Protein AF-J9AMY3-F1 (afdb_monomer)

Organism: Wuchereria bancrofti (NCBI:txid6293)

Sequence (241 aa):
ENLRITNEEWNIAISPLQIIRGFAALLILADGKCKIKLAKLISKALFGVIEPIGKIIHEELNDICINYLRSFSKGVTRIYFEENHLLKFDNELMEYIEKYYGTESQEAEMIVFETEEKMKKEVVQTLCFQMDPNGQTLVNEMNKNIKEATQGTMEYVVRRDLQPKQKTRLALITSFNSTFYWKPPGKIVEVETFFYETYEKNVDTRSVIKAYRCDGLFRTCLTGDDTRVLELDSEIDGLKM

pLDDT: mean 84.24, std 14.66, range [31.55, 96.94]

Radius of gyration: 21.9 Å; Cα contacts (8 Å, |Δi|>4): 298; chains: 1; bounding box: 51×50×62 Å

Nearest PDB structures (foldseek):
  5nbv-assembly1_A  TM=7.608E-01  e=4.229E-07  Homo sapiens
  7bfi-assembly1_B  TM=7.290E-01  e=3.616E-05  Canis lupus familiaris
  7bfi-assembly2_D  TM=6.816E-01  e=1.324E-04  Canis lupus familiaris
  4rsq-assembly1_A  TM=7.043E-01  e=3.144E-04  Anopheles gambiae

Structure (mmCIF, N/CA/C/O backbone):
data_AF-J9AMY3-F1
#
_entry.id   AF-J9AMY3-F1
#
loop_
_atom_site.group_PDB
_atom_site.id
_atom_site.type_symbol
_atom_site.label_atom_id
_atom_site.label_alt_id
_atom_site.label_comp_id
_atom_site.label_asym_id
_atom_site.label_entity_id
_atom_site.label_seq_id
_atom_site.pdbx_PDB_ins_code
_atom_site.Cartn_x
_atom_site.Cartn_y
_atom_site.Cartn_z
_atom_site.occupancy
_atom_site.B_iso_or_equiv
_atom_site.auth_seq_id
_atom_site.auth_comp_id
_atom_site.auth_asym_id
_atom_site.auth_atom_id
_atom_site.pdbx_PDB_model_num
ATOM 1 N N . GLU A 1 1 ? -7.949 -19.970 -10.359 1.00 50.91 1 GLU A N 1
ATOM 2 C CA . GLU A 1 1 ? -9.028 -18.990 -10.612 1.00 50.91 1 GLU A CA 1
ATOM 3 C C . GLU A 1 1 ? -8.410 -17.613 -10.772 1.00 50.91 1 GLU A C 1
ATOM 5 O O . GLU A 1 1 ? -7.466 -17.311 -10.049 1.00 50.91 1 GLU A O 1
ATOM 10 N N . ASN A 1 2 ? -8.887 -16.814 -11.730 1.00 58.38 2 ASN A N 1
ATOM 11 C CA . ASN A 1 2 ? -8.440 -15.432 -11.882 1.00 58.38 2 ASN A CA 1
ATOM 12 C C . ASN A 1 2 ? -9.030 -14.607 -10.725 1.00 58.38 2 ASN A C 1
ATOM 14 O O . ASN A 1 2 ? -10.246 -14.477 -10.615 1.00 58.38 2 ASN A O 1
ATOM 18 N N . LEU A 1 3 ? -8.174 -14.118 -9.824 1.00 72.69 3 LEU A N 1
ATOM 19 C CA . LEU A 1 3 ? -8.579 -13.325 -8.654 1.00 72.69 3 LEU A CA 1
ATOM 20 C C . LEU A 1 3 ? -8.735 -11.830 -8.982 1.00 72.69 3 LEU A C 1
ATOM 22 O O . LEU A 1 3 ? -9.087 -11.035 -8.108 1.00 72.69 3 LEU A O 1
ATOM 26 N N . ARG A 1 4 ? -8.447 -11.428 -10.225 1.00 74.81 4 ARG A N 1
ATOM 27 C CA . ARG A 1 4 ? -8.531 -10.042 -10.677 1.00 74.81 4 ARG A CA 1
ATOM 28 C C . ARG A 1 4 ? -9.983 -9.674 -10.983 1.00 74.81 4 ARG A C 1
ATOM 30 O O . ARG A 1 4 ? -10.636 -10.312 -11.797 1.00 74.81 4 ARG A O 1
ATOM 37 N N . ILE A 1 5 ? -10.469 -8.620 -10.328 1.00 77.31 5 ILE A N 1
ATOM 38 C CA . ILE A 1 5 ? -11.824 -8.074 -10.535 1.00 77.31 5 ILE A CA 1
ATOM 39 C C . ILE A 1 5 ? -11.821 -6.948 -11.587 1.00 77.31 5 ILE A C 1
ATOM 41 O O . ILE A 1 5 ? -12.852 -6.647 -12.180 1.00 77.31 5 ILE A O 1
ATOM 45 N N . THR A 1 6 ? -10.675 -6.301 -11.821 1.00 80.69 6 THR A N 1
ATOM 46 C CA . THR A 1 6 ? -10.530 -5.240 -12.829 1.00 80.69 6 THR A CA 1
ATOM 47 C C . THR A 1 6 ? -10.287 -5.816 -14.222 1.00 80.69 6 THR A C 1
ATOM 49 O O . THR A 1 6 ? -9.726 -6.902 -14.352 1.00 80.69 6 THR A O 1
ATOM 52 N N . ASN A 1 7 ? -10.641 -5.048 -15.257 1.00 79.31 7 ASN A N 1
ATOM 53 C CA . ASN A 1 7 ? -10.331 -5.369 -16.654 1.00 79.31 7 ASN A CA 1
ATOM 54 C C . ASN A 1 7 ? -8.836 -5.659 -16.823 1.00 79.31 7 ASN A C 1
ATOM 56 O O . ASN A 1 7 ? -8.015 -4.975 -16.204 1.00 79.31 7 ASN A O 1
ATOM 60 N N . GLU A 1 8 ? -8.482 -6.662 -17.626 1.00 78.44 8 GLU A N 1
ATOM 61 C CA . GLU A 1 8 ? -7.105 -7.157 -17.761 1.00 78.44 8 GLU A CA 1
ATOM 62 C C . GLU A 1 8 ? -6.142 -6.097 -18.306 1.00 78.44 8 GLU A C 1
ATOM 64 O O . GLU A 1 8 ? -4.973 -6.065 -17.917 1.00 78.44 8 GLU A O 1
ATOM 69 N N . GLU A 1 9 ? -6.665 -5.174 -19.107 1.00 79.31 9 GLU A N 1
ATOM 70 C CA . GLU A 1 9 ? -5.947 -4.085 -19.768 1.00 79.31 9 GLU A CA 1
ATOM 71 C C . GLU A 1 9 ? -5.599 -2.932 -18.815 1.00 79.31 9 GLU A C 1
ATOM 73 O O . GLU A 1 9 ? -4.858 -2.020 -19.171 1.00 79.31 9 GLU A O 1
ATOM 78 N N . TRP A 1 10 ? -6.146 -2.919 -17.596 1.00 84.19 10 TRP A N 1
ATOM 79 C CA . TRP A 1 10 ? -5.887 -1.830 -16.654 1.00 84.19 10 TRP A CA 1
ATOM 80 C C . TRP A 1 10 ? -4.518 -1.973 -15.983 1.00 84.19 10 TRP A C 1
ATOM 82 O O . TRP A 1 10 ? -4.118 -3.058 -15.562 1.00 84.19 10 TRP A O 1
ATOM 92 N N . ASN A 1 11 ? -3.817 -0.859 -15.794 1.00 85.88 11 ASN A N 1
ATOM 93 C CA . ASN A 1 11 ? -2.594 -0.855 -14.996 1.00 85.88 11 ASN A CA 1
ATOM 94 C C . ASN A 1 11 ? -2.928 -1.052 -13.511 1.00 85.88 11 ASN A C 1
ATOM 96 O O . ASN A 1 11 ? -3.864 -0.443 -12.987 1.00 85.88 11 ASN A O 1
ATOM 100 N N . ILE A 1 12 ? -2.150 -1.889 -12.822 1.00 87.56 12 ILE A N 1
ATOM 101 C CA . ILE A 1 12 ? -2.296 -2.150 -11.387 1.00 87.56 12 ILE A CA 1
ATOM 102 C C . ILE A 1 12 ? -0.953 -1.922 -10.705 1.00 87.56 12 ILE A C 1
ATOM 104 O O . ILE A 1 12 ? 0.050 -2.518 -11.084 1.00 87.56 12 ILE A O 1
ATOM 108 N N . ALA A 1 13 ? -0.965 -1.113 -9.649 1.00 87.88 13 ALA A N 1
ATOM 109 C CA . ALA A 1 13 ? 0.140 -0.977 -8.712 1.00 87.88 13 ALA A CA 1
ATOM 110 C C . ALA A 1 13 ? -0.404 -1.166 -7.293 1.00 87.88 13 ALA A C 1
ATOM 112 O O . ALA A 1 13 ? -1.339 -0.479 -6.881 1.00 87.88 13 ALA A O 1
ATOM 113 N N . ILE A 1 14 ? 0.159 -2.122 -6.554 1.00 89.69 14 ILE A N 1
ATOM 114 C CA . ILE A 1 14 ? -0.224 -2.419 -5.171 1.00 89.69 14 ILE A CA 1
ATOM 115 C C . ILE A 1 14 ? 1.026 -2.558 -4.307 1.00 89.69 14 ILE A C 1
ATOM 117 O O . ILE A 1 14 ? 2.044 -3.070 -4.761 1.00 89.69 14 ILE A O 1
ATOM 121 N N . SER A 1 15 ? 0.928 -2.142 -3.044 1.00 90.69 15 SER A N 1
ATOM 122 C CA . SER A 1 15 ? 1.933 -2.438 -2.020 1.00 90.69 15 SER A CA 1
ATOM 123 C C . SER A 1 15 ? 1.345 -3.448 -1.032 1.00 90.69 15 SER A C 1
ATOM 125 O O . SER A 1 15 ? 0.583 -3.056 -0.140 1.00 90.69 15 SER A O 1
ATOM 127 N N . PRO A 1 16 ? 1.660 -4.753 -1.174 1.00 92.00 16 PRO A N 1
ATOM 128 C CA . PRO A 1 16 ? 1.168 -5.783 -0.262 1.00 92.00 16 PRO A CA 1
ATOM 129 C C . PRO A 1 16 ? 1.547 -5.497 1.192 1.00 92.00 16 PRO A C 1
ATOM 131 O O . PRO A 1 16 ? 0.714 -5.628 2.088 1.00 92.00 16 PRO A O 1
ATOM 134 N N . LEU A 1 17 ? 2.774 -5.021 1.424 1.00 90.88 17 LEU A N 1
ATOM 135 C CA . LEU A 1 17 ? 3.237 -4.647 2.756 1.00 90.88 17 LEU A CA 1
ATOM 136 C C . LEU A 1 17 ? 2.376 -3.532 3.359 1.00 90.88 17 LEU A C 1
ATOM 138 O O . LEU A 1 17 ? 1.990 -3.620 4.522 1.00 90.88 17 LEU A O 1
ATOM 142 N N . GLN A 1 18 ? 2.032 -2.504 2.580 1.00 92.06 18 GLN A N 1
ATOM 143 C CA . GLN A 1 18 ? 1.234 -1.398 3.099 1.00 92.06 18 GLN A CA 1
ATOM 144 C C . GLN A 1 18 ? -0.210 -1.820 3.424 1.00 92.06 18 GLN A C 1
ATOM 146 O O . GLN A 1 18 ? -0.768 -1.358 4.421 1.00 92.06 18 GLN A O 1
ATOM 151 N N . ILE A 1 19 ? -0.787 -2.754 2.659 1.00 94.50 19 ILE A N 1
ATOM 152 C CA . ILE A 1 19 ? -2.079 -3.377 2.995 1.00 94.50 19 ILE A CA 1
ATOM 153 C C . ILE A 1 19 ? -1.985 -4.106 4.345 1.00 94.50 19 ILE A C 1
ATOM 155 O O . ILE A 1 19 ? -2.835 -3.914 5.217 1.00 94.50 19 ILE A O 1
ATOM 159 N N . ILE A 1 20 ? -0.928 -4.904 4.549 1.00 94.50 20 ILE A N 1
ATOM 160 C CA . ILE A 1 20 ? -0.697 -5.622 5.812 1.00 94.50 20 ILE A CA 1
ATOM 161 C C . ILE A 1 20 ? -0.534 -4.636 6.975 1.00 94.50 20 ILE A C 1
ATOM 163 O O . ILE A 1 20 ? -1.126 -4.848 8.034 1.00 94.50 20 ILE A O 1
ATOM 167 N N . ARG A 1 21 ? 0.200 -3.532 6.783 1.00 93.19 21 ARG A N 1
ATOM 168 C CA . ARG A 1 21 ? 0.354 -2.480 7.801 1.00 93.19 21 ARG A CA 1
ATOM 169 C C . ARG A 1 21 ? -0.986 -1.866 8.204 1.00 93.19 21 ARG A C 1
ATOM 171 O O . ARG A 1 21 ? -1.222 -1.698 9.397 1.00 93.19 21 ARG A O 1
ATOM 178 N N . GLY A 1 22 ? -1.885 -1.613 7.253 1.00 95.12 22 GLY A N 1
ATOM 179 C CA . GLY A 1 22 ? -3.239 -1.138 7.553 1.00 95.12 22 GLY A CA 1
ATOM 180 C C . GLY A 1 22 ? -4.046 -2.113 8.411 1.00 95.12 22 GLY A C 1
ATOM 181 O O . GLY A 1 22 ? -4.659 -1.715 9.402 1.00 95.12 22 GLY A O 1
ATOM 182 N N . PHE A 1 23 ? -4.014 -3.407 8.081 1.00 95.94 23 PHE A N 1
ATOM 183 C CA . PHE A 1 23 ? -4.683 -4.423 8.899 1.00 95.94 23 PHE A CA 1
ATOM 184 C C . PHE A 1 23 ? -4.036 -4.614 10.267 1.00 95.94 23 PHE A C 1
ATOM 186 O O . PHE A 1 23 ? -4.741 -4.874 11.240 1.00 95.94 23 PHE A O 1
ATOM 193 N N . ALA A 1 24 ? -2.720 -4.461 10.369 1.00 94.31 24 ALA A N 1
ATOM 194 C CA . ALA A 1 24 ? -2.027 -4.520 11.644 1.00 94.31 24 ALA A CA 1
ATOM 195 C C . ALA A 1 24 ? -2.362 -3.306 12.530 1.00 94.31 24 ALA A C 1
ATOM 197 O O . ALA A 1 24 ? -2.557 -3.466 13.729 1.00 94.31 24 ALA A O 1
ATOM 198 N N . ALA A 1 25 ? -2.570 -2.120 11.959 1.00 94.69 25 ALA A N 1
ATOM 199 C CA . ALA A 1 25 ? -3.099 -0.983 12.711 1.00 94.69 25 ALA A CA 1
ATOM 200 C C . ALA A 1 25 ? -4.512 -1.280 13.271 1.00 94.69 25 ALA A C 1
ATOM 202 O O . ALA A 1 25 ? -4.786 -1.032 14.444 1.00 94.69 25 ALA A O 1
ATOM 203 N N . LEU A 1 26 ? -5.386 -1.922 12.482 1.00 95.56 26 LEU A N 1
ATOM 204 C CA . LEU A 1 26 ? -6.689 -2.404 12.969 1.00 95.56 26 LEU A CA 1
ATOM 205 C C . LEU A 1 26 ? -6.578 -3.531 14.006 1.00 95.56 26 LEU A C 1
ATOM 207 O O . LEU A 1 26 ? -7.460 -3.655 14.850 1.00 95.56 26 LEU A O 1
ATOM 211 N N . LEU A 1 27 ? -5.524 -4.351 13.966 1.00 94.69 27 LEU A N 1
ATOM 212 C CA . LEU A 1 27 ? -5.307 -5.427 14.937 1.00 94.69 27 LEU A CA 1
ATOM 213 C C . LEU A 1 27 ? -5.140 -4.883 16.363 1.00 94.69 27 LEU A C 1
ATOM 215 O O . LEU A 1 27 ? -5.636 -5.513 17.298 1.00 94.69 27 LEU A O 1
ATOM 219 N N . ILE A 1 28 ? -4.491 -3.724 16.520 1.00 93.06 28 ILE A N 1
ATOM 220 C CA . ILE A 1 28 ? -4.356 -3.033 17.814 1.00 93.06 28 ILE A CA 1
ATOM 221 C C . ILE A 1 28 ? -5.739 -2.672 18.368 1.00 93.06 28 ILE A C 1
ATOM 223 O O . ILE A 1 28 ? -6.015 -2.904 19.540 1.00 93.06 28 ILE A O 1
ATOM 227 N N . LEU A 1 29 ? -6.615 -2.164 17.499 1.00 93.12 29 LEU A N 1
ATOM 228 C CA . LEU A 1 29 ? -7.973 -1.713 17.824 1.00 93.12 29 LEU A CA 1
ATOM 229 C C . LEU A 1 29 ? -8.990 -2.860 17.958 1.00 93.12 29 LEU A C 1
ATOM 231 O O . LEU A 1 29 ? -10.126 -2.639 18.375 1.00 93.12 29 LEU A O 1
ATOM 235 N N . ALA A 1 30 ? -8.629 -4.076 17.549 1.00 93.19 30 ALA A N 1
ATOM 236 C CA . ALA A 1 30 ? -9.543 -5.206 17.497 1.00 93.19 30 ALA A CA 1
ATOM 237 C C . ALA A 1 30 ? -9.541 -6.014 18.797 1.00 93.19 30 ALA A C 1
ATOM 239 O O . ALA A 1 30 ? -8.513 -6.183 19.453 1.00 93.19 30 ALA A O 1
ATOM 240 N N . ASP A 1 31 ? -10.685 -6.638 19.088 1.00 93.12 31 ASP A N 1
ATOM 241 C CA . ASP A 1 31 ? -10.827 -7.575 20.202 1.00 93.12 31 ASP A CA 1
ATOM 242 C C . ASP A 1 31 ? -11.539 -8.883 19.797 1.00 93.12 31 ASP A C 1
ATOM 244 O O . ASP A 1 31 ? -12.102 -9.029 18.699 1.00 93.12 31 ASP A O 1
ATOM 248 N N . GLY A 1 32 ? -11.449 -9.885 20.672 1.00 94.81 32 GLY A N 1
ATOM 249 C CA . GLY A 1 32 ? -12.117 -11.173 20.573 1.00 94.81 32 GLY A CA 1
ATOM 250 C C . GLY A 1 32 ? -11.841 -11.903 19.258 1.00 94.81 32 GLY A C 1
ATOM 251 O O . GLY A 1 32 ? -10.705 -12.058 18.805 1.00 94.81 32 GLY A O 1
ATOM 252 N N . LYS A 1 33 ? -12.913 -12.376 18.610 1.00 95.44 33 LYS A N 1
ATOM 253 C CA . LYS A 1 33 ? -12.818 -13.150 17.360 1.00 95.44 33 LYS A CA 1
ATOM 254 C C . LYS A 1 33 ? -12.219 -12.345 16.203 1.00 95.44 33 LYS A C 1
ATOM 256 O O . LYS A 1 33 ? -11.588 -12.944 15.334 1.00 95.44 33 LYS A O 1
ATOM 261 N N . CYS A 1 34 ? -12.427 -11.026 16.173 1.00 94.75 34 CYS A N 1
ATOM 262 C CA . CYS A 1 34 ? -11.886 -10.164 15.123 1.00 94.75 34 CYS A CA 1
ATOM 263 C C . CYS A 1 34 ? -10.359 -10.102 15.223 1.00 94.75 34 CYS A C 1
ATOM 265 O O . CYS A 1 34 ? -9.670 -10.429 14.256 1.00 94.75 34 CYS A O 1
ATOM 267 N N . LYS A 1 35 ? -9.844 -9.820 16.429 1.00 93.69 35 LYS A N 1
ATOM 268 C CA . LYS A 1 35 ? -8.405 -9.795 16.724 1.00 93.69 35 LYS A CA 1
ATOM 269 C C . LYS A 1 35 ? -7.718 -11.093 16.316 1.00 93.69 35 LYS A C 1
ATOM 271 O O . LYS A 1 35 ? -6.727 -11.074 15.597 1.00 93.69 35 LYS A O 1
ATOM 276 N N . ILE A 1 36 ? -8.298 -12.233 16.700 1.00 91.81 36 ILE A N 1
ATOM 277 C CA . ILE A 1 36 ? -7.752 -13.555 16.365 1.00 91.81 36 ILE A CA 1
ATOM 278 C C . ILE A 1 36 ? -7.690 -13.756 14.846 1.00 91.81 36 ILE A C 1
ATOM 280 O O . ILE A 1 36 ? -6.686 -14.244 14.334 1.00 91.81 36 ILE A O 1
ATOM 284 N N . LYS A 1 37 ? -8.744 -13.394 14.102 1.00 93.06 37 LYS A N 1
ATOM 285 C CA . LYS A 1 37 ? -8.759 -13.551 12.639 1.00 93.06 37 LYS A CA 1
ATOM 286 C C . LYS A 1 37 ? -7.735 -12.647 11.951 1.00 93.06 37 LYS A C 1
ATOM 288 O O . LYS A 1 37 ? -7.029 -13.130 11.069 1.00 93.06 37 LYS A O 1
ATOM 293 N N . LEU A 1 38 ? -7.635 -11.384 12.368 1.00 93.31 38 LEU A N 1
ATOM 294 C CA . LEU A 1 38 ? -6.650 -10.441 11.836 1.00 93.31 38 LEU A CA 1
ATOM 295 C C . LEU A 1 38 ? -5.221 -10.912 12.116 1.00 93.31 38 LEU A C 1
ATOM 297 O O . LEU A 1 38 ? -4.418 -10.975 11.191 1.00 93.31 38 LEU A O 1
ATOM 301 N N . ALA A 1 39 ? -4.925 -11.335 13.348 1.00 91.00 39 ALA A N 1
ATOM 302 C CA . ALA A 1 39 ? -3.601 -11.832 13.718 1.00 91.00 39 ALA A CA 1
ATOM 303 C C . ALA A 1 39 ? -3.186 -13.036 12.860 1.00 91.00 39 ALA A C 1
ATOM 305 O O . ALA A 1 39 ? -2.081 -13.061 12.327 1.00 91.00 39 ALA A O 1
ATOM 306 N N . LYS A 1 40 ? -4.092 -14.004 12.655 1.00 90.38 40 LYS A N 1
ATOM 307 C CA . LYS A 1 40 ? -3.826 -15.172 11.799 1.00 90.38 40 LYS A CA 1
ATOM 308 C C . LYS A 1 40 ? -3.594 -14.788 10.337 1.00 90.38 40 LYS A C 1
ATOM 310 O O . LYS A 1 40 ? -2.724 -15.371 9.697 1.00 90.38 40 LYS A O 1
ATOM 315 N N . LEU A 1 41 ? -4.371 -13.837 9.811 1.00 91.69 41 LEU A N 1
ATOM 316 C CA . LEU A 1 41 ? -4.218 -13.345 8.441 1.00 91.69 41 LEU A CA 1
ATOM 317 C C . LEU A 1 41 ? -2.849 -12.684 8.248 1.00 91.69 41 LEU A C 1
ATOM 319 O O . LEU A 1 41 ? -2.137 -13.023 7.308 1.00 91.69 41 LEU A O 1
ATOM 323 N N . ILE A 1 42 ? -2.484 -11.775 9.153 1.00 92.12 42 ILE A N 1
ATOM 324 C CA . ILE A 1 42 ? -1.224 -11.028 9.094 1.00 92.12 42 ILE A CA 1
ATOM 325 C C . ILE A 1 42 ? -0.036 -11.969 9.282 1.00 92.12 42 ILE A C 1
ATOM 327 O O . ILE A 1 42 ? 0.907 -11.918 8.502 1.00 92.12 42 ILE A O 1
ATOM 331 N N . SER A 1 43 ? -0.109 -12.876 10.257 1.00 88.44 43 SER A N 1
ATOM 332 C CA . SER A 1 43 ? 0.931 -13.877 10.499 1.00 88.44 43 SER A CA 1
ATOM 333 C C . SER A 1 43 ? 1.151 -14.759 9.267 1.00 88.44 43 SER A C 1
ATOM 335 O O . SER A 1 43 ? 2.279 -14.875 8.795 1.00 88.44 43 SER A O 1
ATOM 337 N N . LYS A 1 44 ? 0.075 -15.262 8.645 1.00 88.94 44 LYS A N 1
ATOM 338 C CA . LYS A 1 44 ? 0.188 -16.029 7.398 1.00 88.94 44 LYS A CA 1
ATOM 339 C C . LYS A 1 44 ? 0.810 -15.210 6.264 1.00 88.94 44 LYS A C 1
ATOM 341 O O . LYS A 1 44 ? 1.566 -15.764 5.475 1.00 88.94 44 LYS A O 1
ATOM 346 N N . ALA A 1 45 ? 0.482 -13.923 6.164 1.00 89.06 45 ALA A N 1
ATOM 347 C CA . ALA A 1 45 ? 1.012 -13.053 5.119 1.00 89.06 45 ALA A CA 1
ATOM 348 C C . ALA A 1 45 ? 2.502 -12.721 5.312 1.00 89.06 45 ALA A C 1
ATOM 350 O O . ALA A 1 45 ? 3.218 -12.613 4.323 1.00 89.06 45 ALA A O 1
ATOM 351 N N . LEU A 1 46 ? 2.963 -12.577 6.558 1.00 86.62 46 LEU A N 1
ATOM 352 C CA . LEU A 1 46 ? 4.353 -12.237 6.874 1.00 86.62 46 LEU A CA 1
ATOM 353 C C . LEU A 1 46 ? 5.274 -13.459 6.918 1.00 86.62 46 LEU A C 1
ATOM 355 O O . LEU A 1 46 ? 6.377 -13.410 6.389 1.00 86.62 46 LEU A O 1
ATOM 359 N N . PHE A 1 47 ? 4.817 -14.555 7.523 1.00 84.62 47 PHE A N 1
ATOM 360 C CA . PHE A 1 47 ? 5.664 -15.708 7.844 1.00 84.62 47 PHE A CA 1
ATOM 361 C C . PHE A 1 47 ? 5.323 -16.956 7.019 1.00 84.62 47 PHE A C 1
ATOM 363 O O . PHE A 1 47 ? 5.967 -17.991 7.155 1.00 84.62 47 PHE A O 1
ATOM 370 N N . GLY A 1 48 ? 4.270 -16.914 6.196 1.00 84.38 48 GLY A N 1
ATOM 371 C CA . GLY A 1 48 ? 3.760 -18.080 5.461 1.00 84.38 48 GLY A CA 1
ATOM 372 C C . GLY A 1 48 ? 3.015 -19.104 6.333 1.00 84.38 48 GLY A C 1
ATOM 373 O O . GLY A 1 48 ? 2.346 -19.993 5.805 1.00 84.38 48 GLY A O 1
ATOM 374 N N . VAL A 1 49 ? 3.065 -18.957 7.660 1.00 81.94 49 VAL A N 1
ATOM 375 C CA . VAL A 1 49 ? 2.455 -19.846 8.658 1.00 81.94 49 VAL A CA 1
ATOM 376 C C . VAL A 1 49 ? 1.590 -19.063 9.644 1.00 81.94 49 VAL A C 1
ATOM 378 O O . VAL A 1 49 ? 1.712 -17.851 9.775 1.00 81.94 49 VAL A O 1
ATOM 381 N N . ILE A 1 50 ? 0.667 -19.754 10.319 1.00 79.31 50 ILE A N 1
ATOM 382 C CA . ILE A 1 50 ? -0.176 -19.147 11.355 1.00 79.31 50 ILE A CA 1
ATOM 383 C C . ILE A 1 50 ? 0.499 -19.355 12.712 1.00 79.31 50 ILE A C 1
ATOM 385 O O . ILE A 1 50 ? 0.380 -20.430 13.299 1.00 79.31 50 ILE A O 1
ATOM 389 N N . GLU A 1 51 ? 1.155 -18.321 13.222 1.00 67.81 51 GLU A N 1
ATOM 390 C CA . GLU A 1 51 ? 1.821 -18.330 14.525 1.00 67.81 51 GLU A CA 1
ATOM 391 C C . GLU A 1 51 ? 1.032 -17.542 15.590 1.00 67.81 51 GLU A C 1
ATOM 393 O O . GLU A 1 51 ? 0.370 -16.542 15.281 1.00 67.81 51 GLU A O 1
ATOM 398 N N . PRO A 1 52 ? 1.063 -17.971 16.867 1.00 58.31 52 PRO A N 1
ATOM 399 C CA . PRO A 1 52 ? 0.463 -17.228 17.967 1.00 58.31 52 PRO A CA 1
ATOM 400 C C . PRO A 1 52 ? 1.340 -16.024 18.314 1.00 58.31 52 PRO A C 1
ATOM 402 O O . PRO A 1 52 ? 2.298 -16.128 19.074 1.00 58.31 52 PRO A O 1
ATOM 405 N N . ILE A 1 53 ? 1.000 -14.862 17.762 1.00 58.44 53 ILE A N 1
ATOM 406 C CA . ILE A 1 53 ? 1.809 -13.660 17.931 1.00 58.44 53 ILE A CA 1
ATOM 407 C C . ILE A 1 53 ? 1.021 -12.590 18.686 1.00 58.44 53 ILE A C 1
ATOM 409 O O . ILE A 1 53 ? 0.121 -11.956 18.142 1.00 58.44 53 ILE A O 1
ATOM 413 N N . GLY A 1 54 ? 1.375 -12.391 19.957 1.00 51.22 54 GLY A N 1
ATOM 414 C CA . GLY A 1 54 ? 0.810 -11.335 20.803 1.00 51.22 54 GLY A CA 1
ATOM 415 C C . GLY A 1 54 ? 1.604 -10.024 20.809 1.00 51.22 54 GLY A C 1
ATOM 416 O O . GLY A 1 54 ? 1.033 -8.996 21.154 1.00 51.22 54 GLY A O 1
ATOM 417 N N . LYS A 1 55 ? 2.897 -10.043 20.441 1.00 54.97 55 LYS A N 1
ATOM 418 C CA . LYS A 1 55 ? 3.778 -8.851 20.470 1.00 54.97 55 LYS A CA 1
ATOM 419 C C . LYS A 1 55 ? 4.746 -8.683 19.281 1.00 54.97 55 LYS A C 1
ATOM 421 O O . LYS A 1 55 ? 5.237 -7.585 19.084 1.00 54.97 55 LYS A O 1
ATOM 426 N N . ILE A 1 56 ? 4.936 -9.702 18.438 1.00 78.31 56 ILE A N 1
ATOM 427 C CA . ILE A 1 56 ? 5.959 -9.706 17.367 1.00 78.31 56 ILE A CA 1
ATOM 428 C C . ILE A 1 56 ? 5.495 -8.965 16.088 1.00 78.31 56 ILE A C 1
ATOM 430 O O . ILE A 1 56 ? 6.300 -8.331 15.425 1.00 78.31 56 ILE A O 1
ATOM 434 N N . ILE A 1 57 ? 4.196 -8.949 15.742 1.00 88.56 57 ILE A N 1
ATOM 435 C CA . ILE A 1 57 ? 3.727 -8.412 14.438 1.00 88.56 57 ILE A CA 1
ATOM 436 C C . ILE A 1 57 ? 4.094 -6.934 14.230 1.00 88.56 57 ILE A C 1
ATOM 438 O O . ILE A 1 57 ? 4.545 -6.563 13.149 1.00 88.56 57 ILE A O 1
ATOM 442 N N . HIS A 1 58 ? 3.846 -6.076 15.223 1.00 90.94 58 HIS A N 1
ATOM 443 C CA . HIS A 1 58 ? 4.056 -4.632 15.069 1.00 90.94 58 HIS A CA 1
ATOM 444 C C . HIS A 1 58 ? 5.544 -4.275 15.040 1.00 90.94 58 HIS A C 1
ATOM 446 O O . HIS A 1 58 ? 5.934 -3.391 14.281 1.00 90.94 58 HIS A O 1
ATOM 452 N N . GLU A 1 59 ? 6.356 -4.988 15.824 1.00 88.69 59 GLU A N 1
ATOM 453 C CA . GLU A 1 59 ? 7.815 -4.852 15.855 1.00 88.69 59 GLU A CA 1
ATOM 454 C C . GLU A 1 59 ? 8.421 -5.288 14.520 1.00 88.69 59 GLU A C 1
ATOM 456 O O . GLU A 1 59 ? 9.044 -4.467 13.861 1.00 88.69 59 GLU A O 1
ATOM 461 N N . GLU A 1 60 ? 8.097 -6.487 14.029 1.00 88.62 60 GLU A N 1
ATOM 462 C CA . GLU A 1 60 ? 8.572 -6.985 12.728 1.00 88.62 60 GLU A CA 1
ATOM 463 C C . GLU A 1 60 ? 8.170 -6.071 11.566 1.00 88.62 60 GLU A C 1
ATOM 465 O O . GLU A 1 60 ? 8.981 -5.731 10.708 1.00 88.62 60 GLU A O 1
ATOM 470 N N . LEU A 1 61 ? 6.911 -5.619 11.528 1.00 89.75 61 LEU A N 1
ATOM 471 C CA . LEU A 1 61 ? 6.460 -4.696 10.483 1.00 89.75 61 LEU A CA 1
ATOM 472 C C . LEU A 1 61 ? 7.217 -3.369 10.522 1.00 89.75 61 LEU A C 1
ATOM 474 O O . LEU A 1 61 ? 7.465 -2.770 9.472 1.00 89.75 61 LEU A O 1
ATOM 478 N N . ASN A 1 62 ? 7.541 -2.888 11.717 1.00 88.00 62 ASN A N 1
ATOM 479 C CA . ASN A 1 62 ? 8.299 -1.663 11.890 1.00 88.00 62 ASN A CA 1
ATOM 480 C C . ASN A 1 62 ? 9.768 -1.858 11.514 1.00 88.00 62 ASN A C 1
ATOM 482 O O . ASN A 1 62 ? 10.305 -1.023 10.795 1.00 88.00 62 ASN A O 1
ATOM 486 N N . ASP A 1 63 ? 10.371 -2.981 11.891 1.00 86.12 63 ASP A N 1
ATOM 487 C CA . ASP A 1 63 ? 11.739 -3.343 11.528 1.00 86.12 63 ASP A CA 1
ATOM 488 C C . ASP A 1 63 ? 11.885 -3.507 10.015 1.00 86.12 63 ASP A C 1
ATOM 490 O O . ASP A 1 63 ? 12.846 -3.004 9.434 1.00 86.12 63 ASP A O 1
ATOM 494 N N . ILE A 1 64 ? 10.894 -4.103 9.341 1.00 86.25 64 ILE A N 1
ATOM 495 C CA . ILE A 1 64 ? 10.851 -4.154 7.875 1.00 86.25 64 ILE A CA 1
ATOM 496 C C . ILE A 1 64 ? 10.865 -2.735 7.290 1.00 86.25 64 ILE A C 1
ATOM 498 O O . ILE A 1 64 ? 11.629 -2.442 6.369 1.00 86.25 64 ILE A O 1
ATOM 502 N N . CYS A 1 65 ? 10.047 -1.830 7.834 1.00 83.19 65 CYS A N 1
ATOM 503 C CA . CYS A 1 65 ? 9.982 -0.452 7.349 1.00 83.19 65 CYS A CA 1
ATOM 504 C C . CYS A 1 65 ? 11.278 0.326 7.608 1.00 83.19 65 CYS A C 1
ATOM 506 O O . CYS A 1 65 ? 11.734 1.050 6.729 1.00 83.19 65 CYS A O 1
ATOM 508 N N . ILE A 1 66 ? 11.874 0.184 8.792 1.00 81.69 66 ILE A N 1
ATOM 509 C CA . ILE A 1 66 ? 13.080 0.920 9.182 1.00 81.69 66 ILE A CA 1
ATOM 510 C C . ILE A 1 66 ? 14.308 0.389 8.445 1.00 81.69 66 ILE A C 1
ATOM 512 O O . ILE A 1 66 ? 15.110 1.182 7.965 1.00 81.69 66 ILE A O 1
ATOM 516 N N . ASN A 1 67 ? 14.460 -0.931 8.336 1.00 79.31 67 ASN A N 1
ATOM 517 C CA . ASN A 1 67 ? 15.689 -1.531 7.821 1.00 79.31 67 ASN A CA 1
ATOM 518 C C . ASN A 1 67 ? 15.683 -1.681 6.299 1.00 79.31 67 ASN A C 1
ATOM 520 O O . ASN A 1 67 ? 16.715 -1.473 5.668 1.00 79.31 67 ASN A O 1
ATOM 524 N N . TYR A 1 68 ? 14.536 -2.012 5.699 1.00 75.06 68 TYR A N 1
ATOM 525 C CA . TYR A 1 68 ? 14.454 -2.303 4.261 1.00 75.06 68 TYR A CA 1
ATOM 526 C C . TYR A 1 68 ? 13.789 -1.195 3.455 1.00 75.06 68 TYR A C 1
ATOM 528 O O . TYR A 1 68 ? 13.993 -1.118 2.246 1.00 75.06 68 TYR A O 1
ATOM 536 N N . LEU A 1 69 ? 13.013 -0.321 4.105 1.00 74.56 69 LEU A N 1
ATOM 537 C CA . LEU A 1 69 ? 12.360 0.807 3.444 1.00 74.56 69 LEU A CA 1
ATOM 538 C C . LEU A 1 69 ? 12.871 2.170 3.908 1.00 74.56 69 LEU A C 1
ATOM 540 O O . LEU A 1 69 ? 12.220 3.173 3.628 1.00 74.56 69 LEU A O 1
ATOM 544 N N . ARG A 1 70 ? 14.044 2.228 4.553 1.00 71.56 70 ARG A N 1
ATOM 545 C CA . ARG A 1 70 ? 14.640 3.478 5.054 1.00 71.56 70 ARG A CA 1
ATOM 546 C C . ARG A 1 70 ? 14.686 4.582 3.999 1.00 71.56 70 ARG A C 1
ATOM 548 O O . ARG A 1 70 ? 14.467 5.747 4.305 1.00 71.56 70 ARG A O 1
ATOM 555 N N . SER A 1 71 ? 14.984 4.199 2.761 1.00 69.81 71 SER A N 1
ATOM 556 C CA . SER A 1 71 ? 15.128 5.113 1.628 1.00 69.81 71 SER A CA 1
ATOM 557 C C . SER A 1 71 ? 13.797 5.537 0.998 1.00 69.81 71 SER A C 1
ATOM 559 O O . SER A 1 71 ? 13.805 6.338 0.067 1.00 69.81 71 SER A O 1
ATOM 561 N N . PHE A 1 72 ? 12.658 5.026 1.476 1.00 72.69 72 PHE A N 1
ATOM 562 C CA . PHE A 1 72 ? 11.326 5.417 1.018 1.00 72.69 72 PHE A CA 1
ATOM 563 C C . PHE A 1 72 ? 10.576 6.193 2.092 1.00 72.69 72 PHE A C 1
ATOM 565 O O . PHE A 1 72 ? 10.757 5.988 3.291 1.00 72.69 72 PHE A O 1
ATOM 572 N N . SER A 1 73 ? 9.639 7.039 1.662 1.00 68.31 73 SER A N 1
ATOM 573 C CA . SER A 1 73 ? 8.672 7.625 2.586 1.00 68.31 73 SER A CA 1
ATOM 574 C C . SER A 1 73 ? 7.887 6.515 3.289 1.00 68.31 73 SER A C 1
ATOM 576 O O . SER A 1 73 ? 7.319 5.641 2.623 1.00 68.31 73 SER A O 1
ATOM 578 N N . LYS A 1 74 ? 7.809 6.566 4.626 1.00 72.12 74 LYS A N 1
ATOM 579 C CA . LYS A 1 74 ? 6.962 5.658 5.409 1.00 72.12 74 LYS A CA 1
ATOM 580 C C . LYS A 1 74 ? 5.529 5.768 4.881 1.00 72.12 74 LYS A C 1
ATOM 582 O O . LYS A 1 74 ? 4.939 6.845 4.897 1.00 72.12 74 LYS A O 1
ATOM 587 N N . GLY A 1 75 ? 4.976 4.655 4.392 1.00 84.25 75 GLY A N 1
ATOM 588 C CA . GLY A 1 75 ? 3.600 4.627 3.895 1.00 84.25 75 GLY A CA 1
ATOM 589 C C . GLY A 1 75 ? 2.624 5.106 4.971 1.00 84.25 75 GLY A C 1
ATOM 590 O O . GLY A 1 75 ? 2.787 4.769 6.151 1.00 84.25 75 GLY A O 1
ATOM 591 N N . VAL A 1 76 ? 1.609 5.867 4.572 1.00 90.38 76 VAL A N 1
ATOM 592 C CA . VAL A 1 76 ? 0.644 6.488 5.482 1.00 90.38 76 VAL A CA 1
ATOM 593 C C . VAL A 1 76 ? -0.505 5.533 5.769 1.00 90.38 76 VAL A C 1
ATOM 595 O O . VAL A 1 76 ? -1.024 4.870 4.870 1.00 90.38 76 VAL A O 1
ATOM 598 N N . THR A 1 77 ? -0.901 5.480 7.039 1.00 93.50 77 THR A N 1
ATOM 599 C CA . THR A 1 77 ? -2.096 4.773 7.512 1.00 93.50 77 THR A CA 1
ATOM 600 C C . THR A 1 77 ? -2.997 5.767 8.233 1.00 93.50 77 THR A C 1
ATOM 602 O O . THR A 1 77 ? -2.530 6.528 9.085 1.00 93.50 77 THR A O 1
ATOM 605 N N . ARG A 1 78 ? -4.283 5.777 7.883 1.00 94.44 78 ARG A N 1
ATOM 606 C CA . ARG A 1 78 ? -5.320 6.564 8.554 1.00 94.44 78 ARG A CA 1
ATOM 607 C C . ARG A 1 78 ? -6.555 5.705 8.776 1.00 94.44 78 ARG A C 1
ATOM 609 O O . ARG A 1 78 ? -6.977 4.975 7.881 1.00 94.44 78 ARG A O 1
ATOM 616 N N . ILE A 1 79 ? -7.121 5.793 9.969 1.00 95.75 79 ILE A N 1
ATOM 617 C CA . ILE A 1 79 ? -8.308 5.060 10.390 1.00 95.75 79 ILE A CA 1
ATOM 618 C C . ILE A 1 79 ? -9.322 6.088 10.863 1.00 95.75 79 ILE A C 1
ATOM 620 O O . ILE A 1 79 ? -9.056 6.848 11.786 1.00 95.75 79 ILE A O 1
ATOM 624 N N . TYR A 1 80 ? -10.485 6.096 10.232 1.00 94.56 80 TYR A N 1
ATOM 625 C CA . TYR A 1 80 ? -11.568 7.007 10.561 1.00 94.56 80 TYR A CA 1
ATOM 626 C C . TYR A 1 80 ? -12.714 6.226 11.172 1.00 94.56 80 TYR A C 1
ATOM 628 O O . TYR A 1 80 ? -13.221 5.301 10.539 1.00 94.56 80 TYR A O 1
ATOM 636 N N . PHE A 1 81 ? -13.133 6.609 12.370 1.00 93.56 81 PHE A N 1
ATOM 637 C CA . PHE A 1 81 ? -14.327 6.089 13.024 1.00 93.56 81 PHE A CA 1
ATOM 638 C C . PHE A 1 81 ? -15.472 7.086 12.940 1.00 93.56 81 PHE A C 1
ATOM 640 O O . PHE A 1 81 ? -15.251 8.292 12.857 1.00 93.56 81 PHE A O 1
ATOM 647 N N . GLU A 1 82 ? -16.696 6.569 13.004 1.00 92.69 82 GLU A N 1
ATOM 648 C CA . GLU A 1 82 ? -17.861 7.414 13.242 1.00 92.69 82 GLU A CA 1
ATOM 649 C C . GLU A 1 82 ? -17.717 8.143 14.577 1.00 92.69 82 GLU A C 1
ATOM 651 O O . GLU A 1 82 ? -17.476 7.513 15.610 1.00 92.69 82 GLU A O 1
ATOM 656 N N . GLU A 1 83 ? -17.894 9.460 14.550 1.00 89.31 83 GLU A N 1
ATOM 657 C CA . GLU A 1 83 ? -17.891 10.280 15.752 1.00 89.31 83 GLU A CA 1
ATOM 658 C C . GLU A 1 83 ? -18.990 9.831 16.725 1.00 89.31 83 GLU A C 1
ATOM 660 O O . GLU A 1 83 ? -20.155 9.652 16.363 1.00 89.31 83 GLU A O 1
ATOM 665 N N . ASN A 1 84 ? -18.611 9.643 17.988 1.00 86.12 84 ASN A N 1
ATOM 666 C CA . ASN A 1 84 ? -19.536 9.293 19.051 1.00 86.12 84 ASN A CA 1
ATOM 667 C C . ASN A 1 84 ? -19.182 10.074 20.315 1.00 86.12 84 ASN A C 1
ATOM 669 O O . ASN A 1 84 ? -18.195 9.779 20.978 1.00 86.12 84 ASN A O 1
ATOM 673 N N . HIS A 1 85 ? -20.022 11.036 20.689 1.00 81.94 85 HIS A N 1
ATOM 674 C CA . HIS A 1 85 ? -19.772 11.899 21.847 1.00 81.94 85 HIS A CA 1
ATOM 675 C C . HIS A 1 85 ? -19.764 11.163 23.199 1.00 81.94 85 HIS A C 1
ATOM 677 O O . HIS A 1 85 ? -19.321 11.727 24.198 1.00 81.94 85 HIS A O 1
ATOM 683 N N . LEU A 1 86 ? -20.2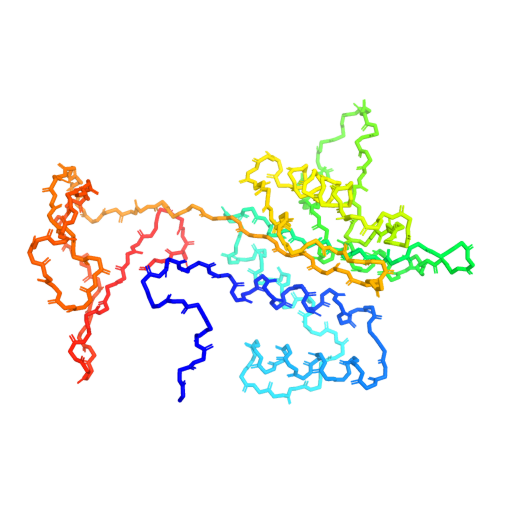57 9.921 23.254 1.00 85.06 86 LEU A N 1
ATOM 684 C CA . LEU A 1 86 ? -20.303 9.110 24.473 1.00 85.06 86 LEU A CA 1
ATOM 685 C C . LEU A 1 86 ? -19.098 8.175 24.619 1.00 85.06 86 LEU A C 1
ATOM 687 O O . LEU A 1 86 ? -18.882 7.638 25.703 1.00 85.06 86 LEU A O 1
ATOM 691 N N . LEU A 1 87 ? -18.330 7.958 23.549 1.00 81.69 87 LEU A N 1
ATOM 692 C CA . LEU A 1 87 ? -17.185 7.054 23.540 1.00 81.69 87 LEU A CA 1
ATOM 693 C C . LEU A 1 87 ? -15.920 7.845 23.230 1.00 81.69 87 LEU A C 1
ATOM 695 O O . LEU A 1 87 ? -15.834 8.535 22.221 1.00 81.69 87 LEU A O 1
ATOM 699 N N . LYS A 1 88 ? -14.922 7.720 24.100 1.00 84.19 88 LYS A N 1
ATOM 700 C CA . LYS A 1 88 ? -13.584 8.260 23.864 1.00 84.19 88 LYS A CA 1
ATOM 701 C C . LYS A 1 88 ? -12.634 7.118 23.552 1.00 84.19 88 LYS A C 1
ATOM 703 O O . LYS A 1 88 ? -12.828 6.004 24.042 1.00 84.19 88 LYS A O 1
ATOM 708 N N . PHE A 1 89 ? -11.626 7.403 22.739 1.00 86.81 89 PHE A N 1
ATOM 709 C CA . PHE A 1 89 ? -10.543 6.459 22.533 1.00 86.81 89 PHE A CA 1
ATOM 710 C C . PHE A 1 89 ? -9.716 6.304 23.806 1.00 86.81 89 PHE A C 1
ATOM 712 O O . PHE A 1 89 ? -9.561 7.243 24.585 1.00 86.81 89 PHE A O 1
ATOM 719 N N . ASP A 1 90 ? -9.214 5.091 24.006 1.00 89.56 90 ASP A N 1
ATOM 720 C CA . ASP A 1 90 ? -8.254 4.789 25.054 1.00 89.56 90 ASP A CA 1
ATOM 721 C C . ASP A 1 90 ? -6.892 5.396 24.685 1.00 89.56 90 ASP A C 1
ATOM 723 O O . ASP A 1 90 ? -6.356 5.104 23.613 1.00 89.56 90 ASP A O 1
ATOM 727 N N . ASN A 1 91 ? -6.357 6.261 25.551 1.00 88.44 91 ASN A N 1
ATOM 728 C CA . ASN A 1 91 ? -5.129 7.007 25.270 1.00 88.44 91 ASN A CA 1
ATOM 729 C C . ASN A 1 91 ? -3.909 6.089 25.120 1.00 88.44 91 ASN A C 1
ATOM 731 O O . ASN A 1 91 ? -3.105 6.313 24.220 1.00 88.44 91 ASN A O 1
ATOM 735 N N . GLU A 1 92 ? -3.786 5.040 25.941 1.00 89.69 92 GLU A N 1
ATOM 736 C CA . GLU A 1 92 ? -2.654 4.105 25.854 1.00 89.69 92 GLU A CA 1
ATOM 737 C C . GLU A 1 92 ? -2.665 3.378 24.505 1.00 89.69 92 GLU A C 1
ATOM 739 O O . GLU A 1 92 ? -1.628 3.170 23.871 1.00 89.69 92 GLU A O 1
ATOM 744 N N . LEU A 1 93 ? -3.859 3.034 24.019 1.00 90.12 93 LEU A N 1
ATOM 745 C CA . LEU A 1 93 ? -4.034 2.404 22.719 1.00 90.12 93 LEU A CA 1
ATOM 746 C C . LEU A 1 93 ? -3.722 3.367 21.562 1.00 90.12 93 LEU A C 1
ATOM 748 O O . LEU A 1 93 ? -3.104 2.947 20.577 1.00 90.12 93 LEU A O 1
ATOM 752 N 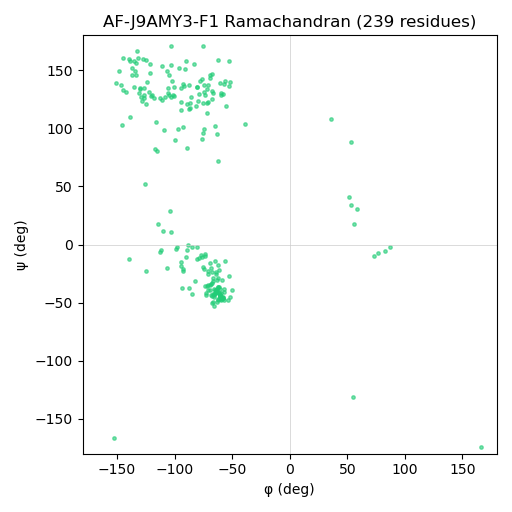N . MET A 1 94 ? -4.104 4.645 21.678 1.00 91.44 94 MET A N 1
ATOM 753 C CA . MET A 1 94 ? -3.755 5.685 20.697 1.00 91.44 94 MET A CA 1
ATOM 754 C C . MET A 1 94 ? -2.239 5.945 20.647 1.00 91.44 94 MET A C 1
ATOM 756 O O . MET A 1 94 ? -1.656 6.040 19.567 1.00 91.44 94 MET A O 1
ATOM 760 N N . GLU A 1 95 ? -1.565 5.983 21.795 1.00 90.06 95 GLU A N 1
ATOM 761 C CA . GLU A 1 95 ? -0.104 6.105 21.851 1.00 90.06 95 GLU A CA 1
ATOM 762 C C . GLU A 1 95 ? 0.583 4.884 21.224 1.00 90.06 95 GLU A C 1
ATOM 764 O O . GLU A 1 95 ? 1.531 5.017 20.444 1.00 90.06 95 GLU A O 1
ATOM 769 N N . TYR A 1 96 ? 0.070 3.680 21.501 1.00 90.56 96 TYR A N 1
ATOM 770 C CA . TYR A 1 96 ? 0.615 2.446 20.941 1.00 90.56 96 TYR A CA 1
ATOM 771 C C . TYR A 1 96 ? 0.466 2.384 19.414 1.00 90.56 96 TYR A C 1
ATOM 773 O O . TYR A 1 96 ? 1.402 1.975 18.724 1.00 90.56 96 TYR A O 1
ATOM 781 N N . ILE A 1 97 ? -0.670 2.810 18.850 1.00 92.19 97 ILE A N 1
ATOM 782 C CA . ILE A 1 97 ? -0.850 2.827 17.390 1.00 92.19 97 ILE A CA 1
ATOM 783 C C . ILE A 1 97 ? 0.000 3.913 16.721 1.00 92.19 97 ILE A C 1
ATOM 785 O O . ILE A 1 97 ? 0.601 3.645 15.676 1.00 92.19 97 ILE A O 1
ATOM 789 N N . GLU A 1 98 ? 0.117 5.098 17.327 1.00 91.06 98 GLU A N 1
ATOM 790 C CA . GLU A 1 98 ? 0.933 6.192 16.793 1.00 91.06 98 GLU A CA 1
ATOM 791 C C . GLU A 1 98 ? 2.420 5.811 16.778 1.00 91.06 98 GLU A C 1
ATOM 793 O O . GLU A 1 98 ? 3.097 6.037 15.775 1.00 91.06 98 GLU A O 1
ATOM 798 N N . LYS A 1 99 ? 2.910 5.107 17.809 1.00 88.75 99 LYS A N 1
ATOM 799 C CA . LYS A 1 99 ? 4.290 4.595 17.863 1.00 88.75 99 LYS A CA 1
ATOM 800 C C . LYS A 1 99 ? 4.684 3.793 16.614 1.00 88.75 99 LYS A C 1
ATOM 802 O O . LYS A 1 99 ? 5.776 3.979 16.082 1.00 88.75 99 LYS A O 1
ATOM 807 N N . TYR A 1 100 ? 3.822 2.892 16.136 1.00 89.12 100 TYR A N 1
ATOM 808 C CA . TYR A 1 100 ? 4.157 2.001 15.012 1.00 89.12 100 TYR A CA 1
ATOM 809 C C . TYR A 1 100 ? 3.707 2.551 13.649 1.00 89.12 100 TYR A C 1
ATOM 811 O O . TYR A 1 100 ? 4.414 2.419 12.640 1.00 89.12 100 TYR A O 1
ATOM 819 N N . TYR A 1 101 ? 2.542 3.195 13.591 1.00 90.62 101 TYR A N 1
ATOM 820 C CA . TYR A 1 101 ? 1.881 3.574 12.335 1.00 90.62 101 TYR A CA 1
ATOM 821 C C . TYR A 1 101 ? 1.822 5.081 12.092 1.00 90.62 101 TYR A C 1
ATOM 823 O O . TYR A 1 101 ? 1.444 5.495 10.993 1.00 90.62 101 TYR A O 1
ATOM 831 N N . GLY A 1 102 ? 2.248 5.876 13.073 1.00 87.38 102 GLY A N 1
ATOM 832 C CA . GLY A 1 102 ? 2.411 7.316 12.969 1.00 87.38 102 GLY A CA 1
ATOM 833 C C . GLY A 1 102 ? 3.441 7.726 11.927 1.00 87.38 102 GLY A C 1
ATOM 834 O O . GLY A 1 102 ? 4.312 6.944 11.512 1.00 87.38 102 GLY A O 1
ATOM 835 N N . THR A 1 103 ? 3.310 8.973 11.486 1.00 71.00 103 THR A N 1
ATOM 836 C CA . THR A 1 103 ? 4.140 9.584 10.438 1.00 71.00 103 THR A CA 1
ATOM 837 C C . THR A 1 103 ? 5.408 10.246 10.974 1.00 71.00 103 THR A C 1
ATOM 839 O O . THR A 1 103 ? 6.185 10.769 10.183 1.00 71.00 103 THR A O 1
ATOM 842 N N . GLU A 1 104 ? 5.643 10.229 12.288 1.00 63.31 104 GLU A N 1
ATOM 843 C CA . GLU A 1 104 ? 6.871 10.783 12.859 1.00 63.31 104 GLU A CA 1
ATOM 844 C C . GLU A 1 104 ? 8.082 9.906 12.532 1.00 63.31 104 GLU A C 1
ATOM 846 O O . GLU A 1 104 ? 8.134 8.709 12.828 1.00 63.31 104 GLU A O 1
ATOM 851 N N . SER A 1 105 ? 9.062 10.529 11.880 1.00 49.38 105 SER A N 1
ATOM 852 C CA . SER A 1 105 ? 10.423 10.026 11.761 1.00 49.38 105 SER A CA 1
ATOM 853 C C . SER A 1 105 ? 11.110 10.149 13.118 1.00 49.38 105 SER A C 1
ATOM 855 O O . SER A 1 105 ? 11.099 11.233 13.697 1.00 49.38 105 SER A O 1
ATOM 857 N N . GLN A 1 106 ? 11.801 9.105 13.573 1.00 42.34 106 GLN A N 1
ATOM 858 C CA . GLN A 1 106 ? 12.715 9.189 14.725 1.00 42.34 106 GLN A CA 1
ATOM 859 C C . GLN A 1 106 ? 13.811 10.269 14.550 1.00 42.34 106 GLN A C 1
ATOM 861 O O . GLN A 1 106 ? 14.434 10.678 15.519 1.00 42.34 106 GLN A O 1
ATOM 866 N N . GLU A 1 107 ? 14.021 10.793 13.337 1.00 38.22 107 GLU A N 1
ATOM 867 C CA . GLU A 1 107 ? 14.932 11.916 13.061 1.00 38.22 107 GLU A CA 1
ATOM 868 C C . GLU A 1 107 ? 14.331 13.306 13.382 1.00 38.22 107 GLU A C 1
ATOM 870 O O . GLU A 1 107 ? 15.067 14.288 13.461 1.00 38.22 107 GLU A O 1
ATOM 875 N N . ALA A 1 108 ? 13.016 13.415 13.622 1.00 38.72 108 ALA A N 1
ATOM 876 C CA . ALA A 1 108 ? 12.366 14.687 13.969 1.00 38.72 108 ALA A CA 1
ATOM 877 C C . ALA A 1 108 ? 12.593 15.106 15.436 1.00 38.72 108 ALA A C 1
ATOM 879 O O . ALA A 1 108 ? 12.311 16.247 15.793 1.00 38.72 108 ALA A O 1
ATOM 880 N N . GLU A 1 109 ? 13.159 14.230 16.273 1.00 34.59 109 GLU A N 1
ATOM 881 C CA . GLU A 1 109 ? 13.506 14.552 17.665 1.00 34.59 109 GLU A CA 1
ATOM 882 C C . GLU A 1 109 ? 14.737 15.476 17.792 1.00 34.59 109 GLU A C 1
ATOM 884 O O . GLU A 1 109 ? 15.017 15.975 18.880 1.00 34.59 109 GLU A O 1
ATOM 889 N N . MET A 1 110 ? 15.463 15.763 16.700 1.00 33.00 110 MET A N 1
ATOM 890 C CA . MET A 1 110 ? 16.677 16.600 16.733 1.00 33.00 110 MET A CA 1
ATOM 891 C C . MET A 1 110 ? 16.493 18.069 16.317 1.00 33.00 110 MET A C 1
ATOM 893 O O . MET A 1 110 ? 17.450 18.836 16.424 1.00 33.00 110 MET A O 1
ATOM 897 N N . ILE A 1 111 ? 15.305 18.506 15.883 1.00 33.75 111 ILE A N 1
ATOM 898 C CA . ILE A 1 111 ? 15.070 19.915 15.511 1.00 33.75 111 ILE A CA 1
ATOM 899 C C . ILE A 1 111 ? 14.048 20.533 16.466 1.00 33.75 111 ILE A C 1
ATOM 901 O O . ILE A 1 111 ? 12.865 20.664 16.165 1.00 33.75 111 ILE A O 1
ATOM 905 N N . VAL A 1 112 ? 14.531 20.937 17.641 1.00 41.78 112 VAL A N 1
ATOM 906 C CA . VAL A 1 112 ? 13.812 21.850 18.535 1.00 41.78 112 VAL A CA 1
ATOM 907 C C . VAL A 1 112 ? 13.944 23.261 17.963 1.00 41.78 112 VAL A C 1
ATOM 909 O O . VAL A 1 112 ? 14.901 23.953 18.282 1.00 41.78 112 VAL A O 1
ATOM 912 N N . PHE A 1 113 ? 13.006 23.684 17.114 1.00 33.78 113 PHE A N 1
ATOM 913 C CA . PHE A 1 113 ? 12.746 25.105 16.861 1.00 33.78 113 PHE A CA 1
ATOM 914 C C . PHE A 1 113 ? 11.248 25.349 16.610 1.00 33.78 113 PHE A C 1
ATOM 916 O O . PHE A 1 113 ? 10.707 25.030 15.559 1.00 33.78 113 PHE A O 1
ATOM 923 N N . GLU A 1 114 ? 10.618 25.869 17.665 1.00 33.88 114 GLU A N 1
ATOM 924 C CA . GLU A 1 114 ? 9.494 26.815 17.735 1.00 33.88 114 GLU A CA 1
ATOM 925 C C . GLU A 1 114 ? 8.357 26.767 16.687 1.00 33.88 114 GLU A C 1
ATOM 927 O O . GLU A 1 114 ? 8.454 27.275 15.575 1.00 33.88 114 GLU A O 1
ATOM 932 N N . THR A 1 115 ? 7.203 26.294 17.182 1.00 41.06 115 THR A N 1
ATOM 933 C CA . THR A 1 115 ? 5.846 26.855 17.000 1.00 41.06 115 THR A CA 1
ATOM 934 C C . THR A 1 115 ? 5.338 27.134 15.583 1.00 41.06 115 THR A C 1
ATOM 936 O O . THR A 1 115 ? 5.267 28.273 15.141 1.00 41.06 115 THR A O 1
ATOM 939 N N . GLU A 1 116 ? 4.732 26.108 14.991 1.00 31.55 116 GLU A N 1
ATOM 940 C CA . GLU A 1 116 ? 3.299 26.155 14.682 1.00 31.55 116 GLU A CA 1
ATOM 941 C C . GLU A 1 116 ? 2.695 24.861 15.235 1.00 31.55 116 GLU A C 1
ATOM 943 O O . GLU A 1 116 ? 3.267 23.788 15.035 1.00 31.55 116 GLU A O 1
ATOM 948 N N . GLU A 1 117 ? 1.553 24.928 15.923 1.00 34.41 117 GLU A N 1
ATOM 949 C CA . GLU A 1 117 ? 0.686 23.763 16.129 1.00 34.41 117 GLU A CA 1
ATOM 950 C C . GLU A 1 117 ? 0.201 23.280 14.750 1.00 34.41 117 GLU A C 1
ATOM 952 O O . GLU A 1 117 ? -0.956 23.452 14.364 1.00 34.41 117 GLU A O 1
ATOM 957 N N . LYS A 1 118 ? 1.081 22.673 13.949 1.00 41.00 118 LYS A N 1
ATOM 958 C CA . LYS A 1 118 ? 0.645 21.781 12.886 1.00 41.00 118 LYS A CA 1
ATOM 959 C C . LYS A 1 118 ? -0.039 20.648 13.616 1.00 41.00 118 LYS A C 1
ATOM 961 O O . LYS A 1 118 ? 0.643 19.755 14.105 1.00 41.00 118 LYS A O 1
ATOM 966 N N . MET A 1 119 ? -1.365 20.749 13.747 1.00 39.62 119 MET A N 1
ATOM 967 C CA . MET A 1 119 ? -2.234 19.713 14.294 1.00 39.62 119 MET A CA 1
ATOM 968 C C . MET A 1 119 ? -1.717 18.368 13.799 1.00 39.62 119 MET A C 1
ATOM 970 O O . MET A 1 119 ? -1.858 18.035 12.618 1.00 39.62 119 MET A O 1
ATOM 974 N N . LYS A 1 120 ? -1.036 17.638 14.682 1.00 53.47 120 LYS A N 1
ATOM 975 C CA . LYS A 1 120 ? -0.493 16.327 14.373 1.00 53.47 120 LYS A CA 1
ATOM 976 C C . LYS A 1 120 ? -1.705 15.448 14.119 1.00 53.47 120 LYS A C 1
ATOM 978 O O . LYS A 1 120 ? -2.431 15.090 15.038 1.00 53.47 120 LYS A O 1
ATOM 983 N N . LYS A 1 121 ? -2.000 15.197 12.845 1.00 67.50 121 LYS A N 1
ATOM 984 C CA . LYS A 1 121 ? -3.142 14.373 12.463 1.00 67.50 121 LYS A CA 1
ATOM 985 C C . LYS A 1 121 ? -2.789 12.923 12.743 1.00 67.50 121 LYS A C 1
ATOM 987 O O . LYS A 1 121 ? -2.086 12.303 11.946 1.00 67.50 121 LYS A O 1
ATOM 992 N N . GLU A 1 122 ? -3.287 12.442 13.874 1.00 84.06 122 GLU A N 1
ATOM 993 C CA . GLU A 1 122 ? -3.123 11.090 14.409 1.00 84.06 122 GLU A CA 1
ATOM 994 C C . GLU A 1 122 ? -3.517 10.011 13.391 1.00 84.06 122 GLU A C 1
ATOM 996 O O . GLU A 1 122 ? -4.289 10.251 12.451 1.00 84.06 122 GLU A O 1
ATOM 1001 N N . VAL A 1 123 ? -2.995 8.795 13.574 1.00 90.50 123 VAL A N 1
ATOM 1002 C CA . VAL A 1 123 ? -3.409 7.626 12.779 1.00 90.50 123 VAL A CA 1
ATOM 1003 C C . VAL A 1 123 ? -4.912 7.371 12.893 1.00 90.50 123 VAL A C 1
ATOM 1005 O O . VAL A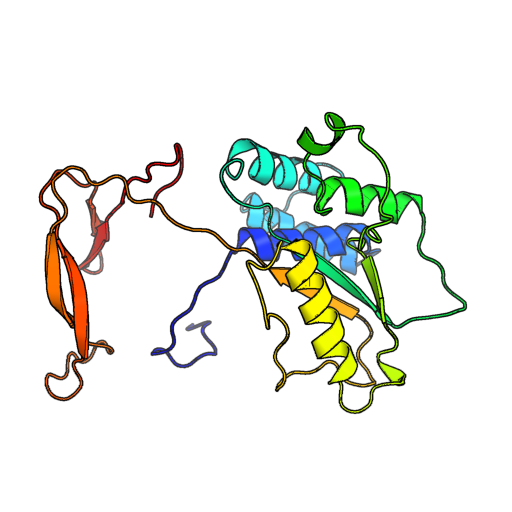 1 123 ? -5.533 7.015 11.891 1.00 90.50 123 VAL A O 1
ATOM 1008 N N . VAL A 1 124 ? -5.497 7.554 14.077 1.00 92.25 124 VAL A N 1
ATOM 1009 C CA . VAL A 1 124 ? -6.923 7.332 14.346 1.00 92.25 124 VAL A CA 1
ATOM 1010 C C . VAL A 1 124 ? -7.629 8.673 14.483 1.00 92.25 124 VAL A C 1
ATOM 1012 O O . VAL A 1 124 ? -7.168 9.546 15.202 1.00 92.25 124 VAL A O 1
ATOM 1015 N N . GLN A 1 125 ? -8.742 8.852 13.778 1.00 91.62 125 GLN A N 1
ATOM 1016 C CA . GLN A 1 125 ? -9.525 10.087 13.782 1.00 91.62 125 GLN A CA 1
ATOM 1017 C C . GLN A 1 125 ? -11.020 9.769 13.813 1.00 91.62 125 GLN A C 1
ATOM 1019 O O . GLN A 1 125 ? -11.453 8.689 13.404 1.00 91.62 125 GLN A O 1
ATOM 1024 N N . THR A 1 126 ? -11.826 10.725 14.264 1.00 90.56 126 THR A N 1
ATOM 1025 C CA . THR A 1 126 ? -13.287 10.665 14.161 1.00 90.56 126 THR A CA 1
ATOM 1026 C C . THR A 1 126 ? -13.785 11.543 13.024 1.00 90.56 126 THR A C 1
ATOM 1028 O O . THR A 1 126 ? -13.296 12.653 12.843 1.00 90.56 126 THR A O 1
ATOM 1031 N N . LEU A 1 127 ? -14.788 11.064 12.294 1.00 90.12 127 LEU A N 1
ATOM 1032 C CA . LEU A 1 127 ? -15.562 11.840 11.330 1.00 90.12 127 LEU A CA 1
ATOM 1033 C C . LEU A 1 127 ? -17.047 11.552 11.528 1.00 90.12 127 LEU A C 1
ATOM 1035 O O . LEU A 1 127 ? -17.422 10.439 11.889 1.00 90.12 127 LEU A O 1
ATOM 1039 N N . CYS A 1 128 ? -17.905 12.526 11.247 1.00 89.56 128 CYS A N 1
ATOM 1040 C CA . CYS A 1 128 ? -19.346 12.321 11.303 1.00 89.56 128 CYS A CA 1
ATOM 1041 C C . CYS A 1 128 ? -19.879 11.830 9.945 1.00 89.56 128 CYS A C 1
ATOM 1043 O O . CYS A 1 128 ? -20.389 12.609 9.136 1.00 89.56 128 CYS A O 1
ATOM 1045 N N . PHE A 1 129 ? -19.779 10.521 9.683 1.00 90.00 129 PHE A N 1
ATOM 1046 C CA . PHE A 1 129 ? -20.323 9.891 8.477 1.00 90.00 129 PHE A CA 1
ATOM 1047 C C . PHE A 1 129 ? -21.835 10.094 8.353 1.00 90.00 129 PHE A C 1
ATOM 1049 O O . PHE A 1 129 ? -22.362 10.165 7.243 1.00 90.00 129 PHE A O 1
ATOM 1056 N N . GLN A 1 130 ? -22.551 10.189 9.477 1.00 86.12 130 GLN A N 1
ATOM 1057 C CA . GLN A 1 130 ? -24.009 10.312 9.482 1.00 86.12 130 GLN A CA 1
ATOM 1058 C C . GLN A 1 130 ? -24.543 11.659 8.987 1.00 86.12 130 GLN A C 1
ATOM 1060 O O . GLN A 1 130 ? -25.685 11.712 8.520 1.00 86.12 130 GLN A O 1
ATOM 1065 N N . MET A 1 131 ? -23.740 12.719 9.088 1.00 83.81 131 MET A N 1
ATOM 1066 C CA . MET A 1 131 ? -24.149 14.090 8.770 1.00 83.81 131 MET A CA 1
ATOM 1067 C C . MET A 1 131 ? -23.722 14.539 7.365 1.00 83.81 131 MET A C 1
ATOM 1069 O O . MET A 1 131 ? -24.087 15.635 6.945 1.00 83.81 131 MET A O 1
ATOM 1073 N N . ASP A 1 132 ? -23.016 13.689 6.609 1.00 79.75 132 ASP A N 1
ATOM 1074 C CA . ASP A 1 132 ? -22.654 13.931 5.207 1.00 79.75 132 ASP A CA 1
ATOM 1075 C C . ASP A 1 132 ? -23.302 12.876 4.284 1.00 79.75 132 ASP A C 1
ATOM 1077 O O . ASP A 1 132 ? -22.672 11.881 3.916 1.00 79.75 132 ASP A O 1
ATOM 1081 N N . PRO A 1 133 ? -24.581 13.057 3.900 1.00 72.19 133 PRO A N 1
ATOM 1082 C CA . PRO A 1 133 ? -25.325 12.068 3.118 1.00 72.19 133 PRO A CA 1
ATOM 1083 C C . PRO A 1 133 ? -24.748 11.833 1.714 1.00 72.19 133 PRO A C 1
ATOM 1085 O O . PRO A 1 133 ? -24.962 10.757 1.152 1.00 72.19 133 PRO A O 1
ATOM 1088 N N . ASN A 1 134 ? -24.017 12.808 1.162 1.00 78.94 134 ASN A N 1
ATOM 1089 C CA . ASN A 1 134 ? -23.404 12.708 -0.162 1.00 78.94 134 ASN A CA 1
ATOM 1090 C C . ASN A 1 134 ? -21.951 12.224 -0.105 1.00 78.94 134 ASN A C 1
ATOM 1092 O O . ASN A 1 134 ? -21.456 11.759 -1.125 1.00 78.94 134 ASN A O 1
ATOM 1096 N N . GLY A 1 135 ? -21.294 12.311 1.056 1.00 82.62 135 GLY A N 1
ATOM 1097 C CA . GLY A 1 135 ? -19.934 11.829 1.300 1.00 82.62 135 GLY A CA 1
ATOM 1098 C C . GLY A 1 135 ? -18.821 12.785 0.858 1.00 82.62 135 GLY A C 1
ATOM 1099 O O . GLY A 1 135 ? -17.639 12.506 1.075 1.00 82.62 135 GLY A O 1
ATOM 1100 N N . GLN A 1 136 ? -19.168 13.896 0.202 1.00 85.88 136 GLN A N 1
ATOM 1101 C CA . GLN A 1 136 ? -18.205 14.687 -0.564 1.00 85.88 136 GLN A CA 1
ATOM 1102 C C . GLN A 1 136 ? -17.275 15.477 0.350 1.00 85.88 136 GLN A C 1
ATOM 1104 O O . GLN A 1 136 ? -16.091 15.643 0.037 1.00 85.88 136 GLN A O 1
ATOM 1109 N N . THR A 1 137 ? -17.802 15.949 1.477 1.00 87.88 137 THR A N 1
ATOM 1110 C CA . THR A 1 137 ? -17.025 16.661 2.489 1.00 87.88 137 THR A CA 1
ATOM 1111 C C . THR A 1 137 ? -16.038 15.698 3.135 1.00 87.88 137 THR A C 1
ATOM 1113 O O . THR A 1 137 ? -14.850 16.008 3.199 1.00 87.88 137 THR A O 1
ATOM 1116 N N . LEU A 1 138 ? -16.489 14.488 3.479 1.00 91.31 138 LEU A N 1
ATOM 1117 C CA . LEU A 1 138 ? -15.641 13.431 4.040 1.00 91.31 138 LEU A CA 1
ATOM 1118 C C . LEU A 1 138 ? -14.517 13.026 3.083 1.00 91.31 138 LEU A C 1
ATOM 1120 O O . LEU A 1 138 ? -13.365 12.912 3.490 1.00 91.31 138 LEU A O 1
ATOM 1124 N N . VAL A 1 139 ? -14.825 12.839 1.796 1.00 91.62 139 VAL A N 1
ATOM 1125 C CA . VAL A 1 139 ? -13.823 12.511 0.769 1.00 91.62 139 VAL A CA 1
ATOM 1126 C C . VAL A 1 139 ? -12.778 13.619 0.650 1.00 91.62 139 VAL A C 1
ATOM 1128 O O . VAL A 1 139 ? -11.584 13.331 0.539 1.00 91.62 139 VAL A O 1
ATOM 1131 N N . ASN A 1 140 ? -13.203 14.883 0.663 1.00 91.00 140 ASN A N 1
ATOM 1132 C CA . ASN A 1 140 ? -12.289 16.021 0.588 1.00 91.00 140 ASN A CA 1
ATOM 1133 C C . ASN A 1 140 ? -11.392 16.098 1.828 1.00 91.00 140 ASN A C 1
ATOM 1135 O O . ASN A 1 140 ? -10.189 16.316 1.696 1.00 91.00 140 ASN A O 1
ATOM 1139 N N . GLU A 1 141 ? -11.957 15.877 3.013 1.00 91.75 141 GLU A N 1
ATOM 1140 C CA . GLU A 1 141 ? -11.226 15.888 4.276 1.00 91.75 141 GLU A CA 1
ATOM 1141 C C . GLU A 1 141 ? -10.219 14.738 4.370 1.00 91.75 141 GLU A C 1
ATOM 1143 O O . GLU A 1 141 ? -9.037 14.972 4.616 1.00 91.75 141 GLU A O 1
ATOM 1148 N N . MET A 1 142 ? -10.635 13.505 4.075 1.00 93.12 142 MET A N 1
ATOM 1149 C CA . MET A 1 142 ? -9.736 12.350 4.053 1.00 93.12 142 MET A CA 1
ATOM 1150 C C . MET A 1 142 ? -8.581 12.552 3.067 1.00 93.12 142 MET A C 1
ATOM 1152 O O . MET A 1 142 ? -7.421 12.328 3.412 1.00 93.12 142 MET A O 1
ATOM 1156 N N . ASN A 1 143 ? -8.869 13.026 1.850 1.00 93.00 143 ASN A N 1
ATOM 1157 C CA . ASN A 1 143 ? -7.830 13.299 0.856 1.00 93.00 143 ASN A CA 1
ATOM 1158 C C . ASN A 1 143 ? -6.895 14.436 1.280 1.00 93.00 143 ASN A C 1
ATOM 1160 O O . ASN A 1 143 ? -5.689 14.329 1.062 1.00 93.00 143 ASN A O 1
ATOM 1164 N N . LYS A 1 144 ? -7.414 15.493 1.919 1.00 91.88 144 LYS A N 1
ATOM 1165 C CA . LYS A 1 144 ? -6.595 16.561 2.507 1.00 91.88 144 LYS A CA 1
ATOM 1166 C C . LYS A 1 144 ? -5.653 16.000 3.576 1.00 91.88 144 LYS A C 1
ATOM 1168 O O . LYS A 1 144 ? -4.464 16.300 3.547 1.00 91.88 144 LYS A O 1
ATOM 1173 N N . ASN A 1 145 ? -6.154 15.141 4.464 1.00 90.62 145 ASN A N 1
ATOM 1174 C CA . ASN A 1 145 ? -5.359 14.543 5.540 1.00 90.62 145 ASN A CA 1
ATOM 1175 C C . ASN A 1 145 ? -4.245 13.643 4.986 1.00 90.62 145 ASN A C 1
ATOM 1177 O O . ASN A 1 145 ? -3.129 13.670 5.499 1.00 90.62 145 ASN A O 1
ATOM 1181 N N . ILE A 1 146 ? -4.520 12.877 3.924 1.00 90.44 146 ILE A N 1
ATOM 1182 C CA . ILE A 1 146 ? -3.497 12.074 3.242 1.00 90.44 146 ILE A CA 1
ATOM 1183 C C . ILE A 1 146 ? -2.479 12.964 2.526 1.00 90.44 146 ILE A C 1
ATOM 1185 O O . ILE A 1 146 ? -1.280 1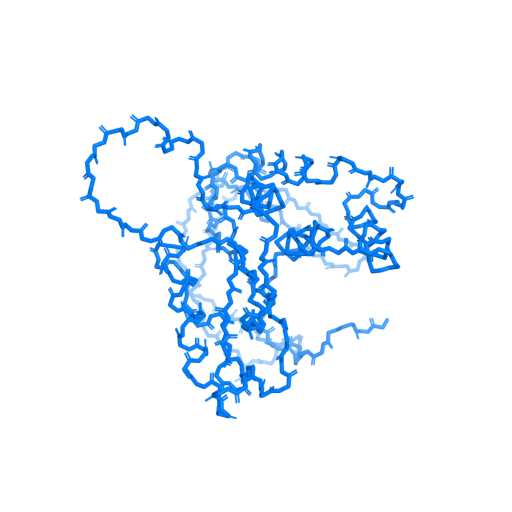2.720 2.646 1.00 90.44 146 ILE A O 1
ATOM 1189 N N . LYS A 1 147 ? -2.918 14.017 1.832 1.00 89.81 147 LYS A N 1
ATOM 1190 C CA . LYS A 1 147 ? -2.013 14.974 1.184 1.00 89.81 147 LYS A CA 1
ATOM 1191 C C . LYS A 1 147 ? -1.049 15.596 2.193 1.00 89.81 147 LYS A C 1
ATOM 1193 O O . LYS A 1 147 ? 0.153 15.608 1.961 1.00 89.81 147 LYS A O 1
ATOM 1198 N N . GLU A 1 148 ? -1.553 16.056 3.334 1.00 88.19 148 GLU A N 1
ATOM 1199 C CA . GLU A 1 148 ? -0.726 16.613 4.410 1.00 88.19 148 GLU A CA 1
ATOM 1200 C C . GLU A 1 148 ? 0.243 15.568 4.986 1.00 88.19 148 GLU A C 1
ATOM 1202 O O . GLU A 1 148 ? 1.441 15.825 5.076 1.00 88.19 148 GLU A O 1
ATOM 1207 N N . ALA A 1 149 ? -0.248 14.363 5.298 1.00 85.69 149 ALA A N 1
ATOM 1208 C CA . ALA A 1 149 ? 0.559 13.274 5.857 1.00 85.69 149 ALA A CA 1
ATOM 1209 C C . ALA A 1 149 ? 1.662 12.771 4.910 1.00 85.69 149 ALA A C 1
ATOM 1211 O O . ALA A 1 149 ? 2.668 12.228 5.357 1.00 85.69 149 ALA A O 1
ATOM 1212 N N . THR A 1 150 ? 1.473 12.946 3.603 1.00 85.31 150 THR A N 1
ATOM 1213 C CA . THR A 1 150 ? 2.408 12.529 2.549 1.00 85.31 150 THR A CA 1
ATOM 1214 C C . THR A 1 150 ? 3.211 13.698 1.980 1.00 85.31 150 THR A C 1
ATOM 1216 O O . THR A 1 150 ? 3.862 13.543 0.945 1.00 85.31 150 THR A O 1
ATOM 1219 N N . GLN A 1 151 ? 3.150 14.872 2.623 1.00 84.69 151 GLN A N 1
ATOM 1220 C CA . GLN A 1 151 ? 3.827 16.102 2.193 1.00 84.69 151 GLN A CA 1
ATOM 1221 C C . GLN A 1 151 ? 3.523 16.485 0.731 1.00 84.69 151 GLN A C 1
ATOM 1223 O O . GLN A 1 151 ? 4.368 17.009 0.013 1.00 84.69 151 GLN A O 1
ATOM 1228 N N . GLY A 1 152 ? 2.302 16.206 0.273 1.00 84.88 152 GLY A N 1
ATOM 1229 C CA . GLY A 1 152 ? 1.839 16.512 -1.078 1.00 84.88 152 GLY A CA 1
ATOM 1230 C C . GLY A 1 152 ? 2.137 15.447 -2.131 1.00 84.88 152 GLY A C 1
ATOM 1231 O O . GLY A 1 152 ? 1.721 15.616 -3.271 1.00 84.88 152 GLY A O 1
ATOM 1232 N N . THR A 1 153 ? 2.818 14.350 -1.785 1.00 84.50 153 THR A N 1
ATOM 1233 C CA . THR A 1 153 ? 3.189 13.326 -2.778 1.00 84.50 153 THR A CA 1
ATOM 1234 C C . THR A 1 153 ? 2.019 12.453 -3.230 1.00 84.50 153 THR A C 1
ATOM 1236 O O . THR A 1 153 ? 2.088 11.862 -4.305 1.00 84.50 153 THR A O 1
ATOM 1239 N N . MET A 1 154 ? 0.945 12.366 -2.441 1.00 86.12 154 MET A N 1
ATOM 1240 C CA . MET A 1 154 ? -0.252 11.606 -2.796 1.00 86.12 154 MET A CA 1
ATOM 1241 C C . MET A 1 154 ? -1.521 12.437 -2.617 1.00 86.12 154 MET A C 1
ATOM 1243 O O . MET A 1 154 ? -1.746 13.054 -1.577 1.00 86.12 154 MET A O 1
ATOM 1247 N N . GLU A 1 155 ? -2.390 12.385 -3.625 1.00 85.75 155 GLU A N 1
ATOM 1248 C CA . GLU A 1 155 ? -3.694 13.045 -3.645 1.00 85.75 155 GLU A CA 1
ATOM 1249 C C . GLU A 1 155 ? -4.768 12.087 -4.176 1.00 85.75 155 GLU A C 1
ATOM 1251 O O . GLU A 1 155 ? -4.466 11.125 -4.879 1.00 85.75 155 GLU A O 1
ATOM 1256 N N . TYR A 1 156 ? -6.034 12.359 -3.846 1.00 86.69 156 TYR A N 1
ATOM 1257 C CA . TYR A 1 156 ? -7.203 11.635 -4.376 1.00 86.69 156 TYR A CA 1
ATOM 1258 C C . TYR A 1 156 ? -7.217 10.116 -4.113 1.00 86.69 156 TYR A C 1
ATOM 1260 O O . TYR A 1 156 ? -7.799 9.354 -4.884 1.00 86.69 156 TYR A O 1
ATOM 1268 N N . VAL A 1 157 ? -6.628 9.675 -2.996 1.00 87.44 157 VAL A N 1
ATOM 1269 C CA . VAL A 1 157 ? -6.641 8.272 -2.544 1.00 87.44 157 VAL A CA 1
ATOM 1270 C C . VAL A 1 157 ? -8.066 7.778 -2.266 1.00 87.44 157 VAL A C 1
ATOM 1272 O O . VAL A 1 157 ? -8.400 6.635 -2.575 1.00 87.44 157 VAL A O 1
ATOM 1275 N N . VAL A 1 158 ? -8.936 8.637 -1.726 1.00 88.94 158 VAL A N 1
ATOM 1276 C CA . VAL A 1 158 ? -10.367 8.339 -1.596 1.00 88.94 158 VAL A CA 1
ATOM 1277 C C . VAL A 1 158 ? -11.086 8.752 -2.867 1.00 88.94 158 VAL A C 1
ATOM 1279 O O . VAL A 1 158 ? -11.168 9.935 -3.212 1.00 88.94 158 VAL A O 1
ATOM 1282 N N . ARG A 1 159 ? -11.644 7.750 -3.538 1.00 85.62 159 ARG A N 1
ATOM 1283 C CA . ARG A 1 159 ? -12.410 7.886 -4.773 1.00 85.62 159 ARG A CA 1
ATOM 1284 C C . ARG A 1 159 ? -13.720 8.642 -4.557 1.00 85.62 159 ARG A C 1
ATOM 1286 O O . ARG A 1 159 ? -14.529 8.275 -3.708 1.00 85.62 159 ARG A O 1
ATOM 1293 N N . ARG A 1 160 ? -13.969 9.651 -5.398 1.00 84.31 160 ARG A N 1
ATOM 1294 C CA . ARG A 1 160 ? -15.224 10.426 -5.393 1.00 84.31 160 ARG A CA 1
ATOM 1295 C C . ARG A 1 160 ? -16.438 9.619 -5.853 1.00 84.31 160 ARG A C 1
ATOM 1297 O O . ARG A 1 160 ? -17.557 10.003 -5.563 1.00 84.31 160 ARG A O 1
ATOM 1304 N N . ASP A 1 161 ? -16.259 8.519 -6.569 1.00 82.75 161 ASP A N 1
ATOM 1305 C CA . ASP A 1 161 ? -17.366 7.659 -6.997 1.00 82.75 161 ASP A CA 1
ATOM 1306 C C . ASP A 1 161 ? -17.694 6.549 -5.981 1.00 82.75 161 ASP A C 1
ATOM 1308 O O . ASP A 1 161 ? -18.747 5.922 -6.066 1.00 82.75 161 ASP A O 1
ATOM 1312 N N . LEU A 1 162 ? -16.834 6.345 -4.974 1.00 84.00 162 LEU A N 1
ATOM 1313 C CA . LEU A 1 162 ? -16.983 5.338 -3.916 1.00 84.00 162 LEU A CA 1
ATOM 1314 C C . LEU A 1 162 ? -16.901 5.977 -2.524 1.00 84.00 162 LEU A C 1
ATOM 1316 O O . LEU A 1 162 ? -16.122 5.565 -1.665 1.00 84.00 162 LEU A O 1
ATOM 1320 N N . GLN A 1 163 ? -17.707 7.014 -2.319 1.00 87.25 163 GLN A N 1
ATOM 1321 C CA . GLN A 1 163 ? -17.685 7.810 -1.094 1.00 87.25 163 GLN A CA 1
ATOM 1322 C C . GLN A 1 163 ? -18.222 7.010 0.108 1.00 87.25 163 GLN A C 1
ATOM 1324 O O . GLN A 1 163 ? -19.154 6.207 -0.054 1.00 87.25 163 GLN A O 1
ATOM 1329 N N . PRO A 1 164 ? -17.689 7.234 1.326 1.00 87.25 164 PRO A N 1
ATOM 1330 C CA . PRO A 1 164 ? -18.323 6.761 2.550 1.00 87.25 164 PRO A CA 1
ATOM 1331 C C . PRO A 1 164 ? -19.786 7.219 2.610 1.00 87.25 164 PRO A C 1
ATOM 1333 O O . PRO A 1 164 ? -20.097 8.362 2.291 1.00 87.25 164 PRO A O 1
ATOM 1336 N N . LYS A 1 165 ? -20.688 6.319 3.010 1.00 86.12 165 LYS A N 1
ATOM 1337 C CA . LYS A 1 165 ? -22.127 6.602 3.116 1.00 86.12 165 LYS A CA 1
ATOM 1338 C C . LYS A 1 165 ? -22.515 6.796 4.57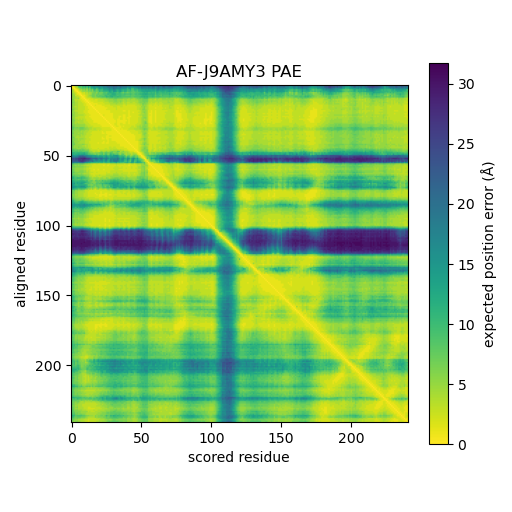8 1.00 86.12 165 LYS A C 1
ATOM 1340 O O . LYS A 1 165 ? -21.782 6.405 5.477 1.00 86.12 165 LYS A O 1
ATOM 1345 N N . GLN A 1 166 ? -23.744 7.242 4.822 1.00 85.81 166 GLN A N 1
ATOM 1346 C CA . GLN A 1 166 ? -24.298 7.463 6.168 1.00 85.81 166 GLN A CA 1
ATOM 1347 C C . GLN A 1 166 ? -24.190 6.260 7.135 1.00 85.81 166 GLN A C 1
ATOM 1349 O O . GLN A 1 166 ? -24.168 6.405 8.359 1.00 85.81 166 GLN A O 1
ATOM 1354 N N . LYS A 1 167 ? -24.148 5.037 6.590 1.00 89.00 167 LYS A N 1
ATOM 1355 C CA . LYS A 1 167 ? -24.004 3.791 7.362 1.00 89.00 167 LYS A CA 1
ATOM 1356 C C . LYS A 1 167 ? -22.549 3.376 7.597 1.00 89.00 167 LYS A C 1
ATOM 1358 O O . LYS A 1 167 ? -22.325 2.389 8.293 1.00 89.00 167 LYS A O 1
ATOM 1363 N N . THR A 1 168 ? -21.575 4.086 7.033 1.00 90.88 168 THR A N 1
ATOM 1364 C CA . THR A 1 168 ? -20.159 3.853 7.315 1.00 90.88 168 THR A CA 1
ATOM 1365 C C . THR A 1 168 ? -19.902 4.079 8.803 1.00 90.88 168 THR A C 1
ATOM 1367 O O . THR A 1 168 ? -20.481 4.966 9.429 1.00 90.88 168 THR A O 1
ATOM 1370 N N . ARG A 1 169 ? -19.082 3.208 9.391 1.00 91.50 169 ARG A N 1
ATOM 1371 C CA . ARG A 1 169 ? -18.663 3.290 10.799 1.00 91.50 169 ARG A CA 1
ATOM 1372 C C . ARG A 1 169 ? -17.154 3.295 10.966 1.00 91.50 169 ARG A C 1
ATOM 1374 O O . ARG A 1 169 ? -16.662 3.758 11.987 1.00 91.50 169 ARG A O 1
ATOM 1381 N N . LEU A 1 170 ? -16.450 2.768 9.970 1.00 93.81 170 LEU A N 1
ATOM 1382 C CA . LEU A 1 170 ? -15.005 2.701 9.921 1.00 93.81 170 LEU A CA 1
ATOM 1383 C C . LEU A 1 170 ? -14.553 2.846 8.467 1.00 93.81 170 LEU A C 1
ATOM 1385 O O . LEU A 1 170 ? -15.130 2.211 7.582 1.00 93.81 170 LEU A O 1
ATOM 1389 N N . ALA A 1 171 ? -13.510 3.635 8.236 1.00 94.25 171 ALA A N 1
ATOM 1390 C CA . ALA A 1 171 ? -12.767 3.663 6.983 1.00 94.25 171 ALA A CA 1
ATOM 1391 C C . ALA A 1 171 ? -11.270 3.522 7.277 1.00 94.25 171 ALA A C 1
ATOM 1393 O O . ALA A 1 171 ? -10.718 4.275 8.074 1.00 94.25 171 ALA A O 1
ATOM 1394 N N . LEU A 1 172 ? -10.617 2.557 6.631 1.00 95.88 172 LEU A N 1
ATOM 1395 C CA . LEU A 1 172 ? -9.166 2.399 6.650 1.00 95.88 172 LEU A CA 1
ATOM 1396 C C . LEU A 1 172 ? -8.616 2.922 5.327 1.00 95.88 172 LEU A C 1
ATOM 1398 O O . LEU A 1 172 ? -9.040 2.480 4.260 1.00 95.88 172 LEU A O 1
ATOM 1402 N N . ILE A 1 173 ? -7.649 3.825 5.409 1.00 94.44 173 ILE A N 1
ATOM 1403 C CA . ILE A 1 173 ? -6.897 4.318 4.265 1.00 94.44 173 ILE A CA 1
ATOM 1404 C C . ILE A 1 173 ? -5.437 3.977 4.479 1.00 94.44 173 ILE A C 1
ATOM 1406 O O . ILE A 1 173 ? -4.843 4.312 5.504 1.00 94.44 173 ILE A O 1
ATOM 1410 N N . THR A 1 174 ? -4.849 3.349 3.472 1.00 93.38 174 THR A N 1
ATOM 1411 C CA . THR A 1 174 ? -3.412 3.140 3.407 1.00 93.38 174 THR A CA 1
ATOM 1412 C C . THR A 1 174 ? -2.885 3.662 2.089 1.00 93.38 174 THR A C 1
ATOM 1414 O O . THR A 1 174 ? -3.464 3.368 1.043 1.00 93.38 174 THR A O 1
ATOM 1417 N N . SER A 1 175 ? -1.779 4.389 2.119 1.00 90.94 175 SER A N 1
ATOM 1418 C CA . SER A 1 175 ? -1.145 4.897 0.912 1.00 90.94 175 SER A CA 1
ATOM 1419 C C . SER A 1 175 ? 0.368 4.713 0.979 1.00 90.94 175 SER A C 1
ATOM 1421 O O . SER A 1 175 ? 0.976 4.738 2.050 1.00 90.94 175 SER A O 1
ATOM 1423 N N . PHE A 1 176 ? 0.976 4.449 -0.170 1.00 88.75 176 PHE A N 1
ATOM 1424 C CA . PHE A 1 176 ? 2.412 4.256 -0.304 1.00 88.75 176 PHE A CA 1
ATOM 1425 C C . PHE A 1 176 ? 2.846 4.821 -1.645 1.00 88.75 176 PHE A C 1
ATOM 1427 O O . PHE A 1 176 ? 2.211 4.551 -2.663 1.00 88.75 176 PHE A O 1
ATOM 1434 N N . ASN A 1 177 ? 3.922 5.594 -1.618 1.00 86.00 177 ASN A N 1
ATOM 1435 C CA . ASN A 1 177 ? 4.563 6.126 -2.801 1.00 86.00 177 ASN A CA 1
ATOM 1436 C C . ASN A 1 177 ? 6.026 5.695 -2.776 1.00 86.00 177 ASN A C 1
ATOM 1438 O O . ASN A 1 177 ? 6.662 5.682 -1.722 1.00 86.00 177 ASN A O 1
ATOM 1442 N N . SER A 1 178 ? 6.540 5.328 -3.938 1.00 83.50 178 SER A N 1
ATOM 1443 C CA . SER A 1 178 ? 7.921 4.924 -4.119 1.00 83.50 178 SER A CA 1
ATOM 1444 C C . SER A 1 178 ? 8.344 5.269 -5.535 1.00 83.50 178 SER A C 1
ATOM 1446 O O . SER A 1 178 ? 7.590 5.066 -6.486 1.00 83.50 178 SER A O 1
ATOM 1448 N N . THR A 1 179 ? 9.566 5.773 -5.651 1.00 86.00 179 THR A N 1
ATOM 1449 C CA . THR A 1 179 ? 10.223 6.022 -6.927 1.00 86.00 179 THR A CA 1
ATOM 1450 C C . THR A 1 179 ? 11.395 5.062 -7.038 1.00 86.00 179 THR A C 1
ATOM 1452 O O . THR A 1 179 ? 12.242 5.000 -6.147 1.00 86.00 179 THR A O 1
ATOM 1455 N N . PHE A 1 180 ? 11.442 4.309 -8.133 1.00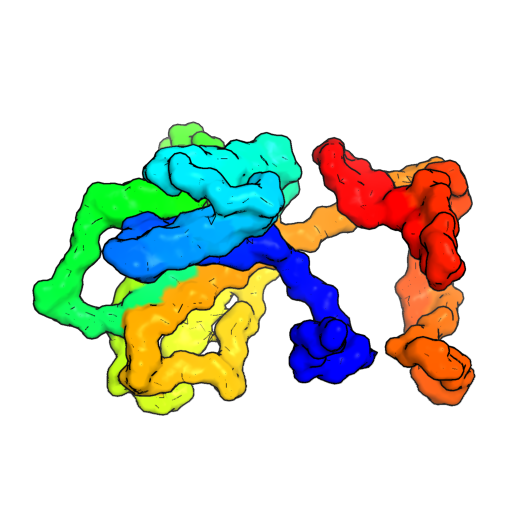 88.56 180 PHE A N 1
ATOM 1456 C CA . PHE A 1 180 ? 12.574 3.452 -8.451 1.00 88.56 180 PHE A CA 1
ATOM 1457 C C . PHE A 1 180 ? 13.629 4.258 -9.212 1.00 88.56 180 PHE A C 1
ATOM 1459 O O . PHE A 1 180 ? 13.367 4.744 -10.313 1.00 88.56 180 PHE A O 1
ATOM 1466 N N . TYR A 1 181 ? 14.818 4.389 -8.629 1.00 89.94 181 TYR A N 1
ATOM 1467 C CA . TYR A 1 181 ? 15.963 5.035 -9.265 1.00 89.94 181 TYR A CA 1
ATOM 1468 C C . TYR A 1 181 ? 16.843 3.957 -9.874 1.00 89.94 181 TYR A C 1
ATOM 1470 O O . TYR A 1 181 ? 17.583 3.283 -9.169 1.00 89.94 181 TYR A O 1
ATOM 1478 N N . TRP A 1 182 ? 16.716 3.740 -11.177 1.00 92.75 182 TRP A N 1
ATOM 1479 C CA . TRP A 1 182 ? 17.445 2.677 -11.856 1.00 92.75 182 TRP A CA 1
ATOM 1480 C C . TRP A 1 182 ? 18.954 2.951 -11.887 1.00 92.75 182 TRP A C 1
ATOM 1482 O O . TRP A 1 182 ? 19.377 4.028 -12.300 1.00 92.75 182 TRP A O 1
ATOM 1492 N N . LYS A 1 183 ? 19.758 1.947 -11.525 1.00 94.38 183 LYS A N 1
ATOM 1493 C CA . LYS A 1 183 ? 21.214 1.912 -11.691 1.00 94.38 183 LYS A CA 1
ATOM 1494 C C . LYS A 1 183 ? 21.555 1.088 -12.938 1.00 94.38 183 LYS A C 1
ATOM 1496 O O . LYS A 1 183 ? 21.700 -0.134 -12.847 1.00 94.38 183 LYS A O 1
ATOM 1501 N N . PRO A 1 184 ? 21.654 1.712 -14.122 1.00 93.38 184 PRO A N 1
ATOM 1502 C CA . PRO A 1 184 ? 21.894 0.984 -15.358 1.00 93.38 184 PRO A CA 1
ATOM 1503 C C . PRO A 1 184 ? 23.318 0.397 -15.389 1.00 93.38 184 PRO A C 1
ATOM 1505 O O . PRO A 1 184 ? 24.270 1.056 -14.964 1.00 93.38 184 PRO A O 1
ATOM 1508 N N . PRO A 1 185 ? 23.512 -0.807 -15.956 1.00 93.44 185 PRO A N 1
ATOM 1509 C CA . PRO A 1 185 ? 24.846 -1.385 -16.148 1.00 93.44 185 PRO A CA 1
ATOM 1510 C C . PRO A 1 185 ? 25.645 -0.709 -17.276 1.00 93.44 185 PRO A C 1
ATOM 1512 O O . PRO A 1 185 ? 26.833 -0.981 -17.441 1.00 93.44 185 PRO A O 1
ATOM 1515 N N . GLY A 1 186 ? 25.003 0.147 -18.073 1.00 93.56 186 GLY A N 1
ATOM 1516 C CA . GLY A 1 186 ? 25.600 0.813 -19.221 1.00 93.56 186 GLY A CA 1
ATOM 1517 C C . GLY A 1 186 ? 24.938 2.151 -19.534 1.00 93.56 186 GLY A C 1
ATOM 1518 O O . GLY A 1 186 ? 24.197 2.720 -18.733 1.00 93.56 186 GLY A O 1
ATOM 1519 N N . LYS A 1 187 ? 25.229 2.687 -20.722 1.00 94.06 187 LYS A N 1
ATOM 1520 C CA . LYS A 1 187 ? 24.693 3.980 -21.151 1.00 94.06 187 LYS A CA 1
ATOM 1521 C C . LYS A 1 187 ? 23.209 3.857 -21.504 1.00 94.06 187 LYS A C 1
ATOM 1523 O O . LYS A 1 187 ? 22.841 3.047 -22.352 1.00 94.06 187 LYS A O 1
ATOM 1528 N N . ILE A 1 188 ? 22.394 4.733 -20.920 1.00 94.31 188 ILE A N 1
ATOM 1529 C CA . ILE A 1 188 ? 20.980 4.877 -21.268 1.00 94.31 188 ILE A CA 1
ATOM 1530 C C . ILE A 1 188 ? 20.836 5.722 -22.538 1.00 94.31 188 ILE A C 1
ATOM 1532 O O . ILE A 1 188 ? 21.463 6.775 -22.683 1.00 94.31 188 ILE A O 1
ATOM 1536 N N . VAL A 1 189 ? 19.979 5.264 -23.447 1.00 96.06 189 VAL A N 1
ATOM 1537 C CA . VAL A 1 189 ? 19.535 5.999 -24.634 1.00 96.06 189 VAL A CA 1
ATOM 1538 C C . VAL A 1 189 ? 18.011 6.025 -24.646 1.00 96.06 189 VAL A C 1
ATOM 1540 O O . VAL A 1 189 ? 17.380 4.973 -24.571 1.00 96.06 189 VAL A O 1
ATOM 1543 N N . GLU A 1 190 ? 17.418 7.213 -24.746 1.00 96.12 190 GLU A N 1
ATOM 1544 C CA . GLU A 1 190 ? 15.979 7.358 -24.989 1.00 96.12 190 GLU A CA 1
ATOM 1545 C C . GLU A 1 190 ? 15.673 7.014 -26.451 1.00 96.12 190 GLU A C 1
ATOM 1547 O O . GLU A 1 190 ? 16.356 7.475 -27.368 1.00 96.12 190 GLU A O 1
ATOM 1552 N N . VAL A 1 191 ? 14.664 6.176 -26.663 1.00 96.50 191 VAL A N 1
ATOM 1553 C CA . VAL A 1 191 ? 14.215 5.723 -27.980 1.00 96.50 191 VAL A CA 1
ATOM 1554 C C . VAL A 1 191 ? 12.693 5.743 -28.045 1.00 96.50 191 VAL A C 1
ATOM 1556 O O . VAL A 1 191 ? 12.018 5.551 -27.036 1.00 96.50 191 VAL A O 1
ATOM 1559 N N . GLU A 1 192 ? 12.143 5.929 -29.239 1.00 96.94 192 GLU A N 1
ATOM 1560 C CA . GLU A 1 192 ? 10.726 5.668 -29.493 1.00 96.94 192 GLU A CA 1
ATOM 1561 C C . GLU A 1 192 ? 10.552 4.229 -29.975 1.00 96.94 192 GLU A C 1
ATOM 1563 O O . GLU A 1 192 ? 11.334 3.730 -30.789 1.00 96.94 192 GLU A O 1
ATOM 1568 N N . THR A 1 193 ? 9.540 3.540 -29.456 1.00 94.88 193 THR A N 1
ATOM 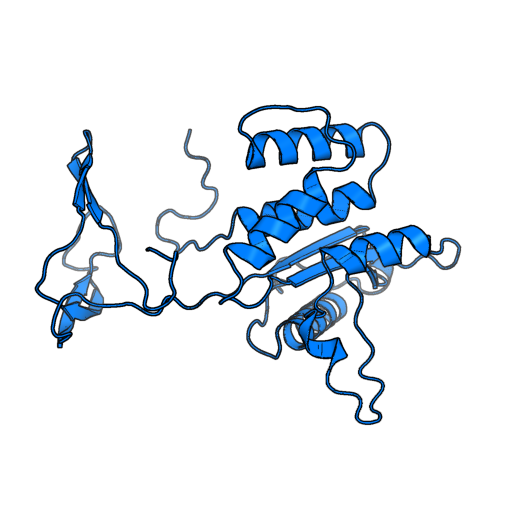1569 C CA . THR A 1 193 ? 9.248 2.152 -29.822 1.00 94.88 193 THR A CA 1
ATOM 1570 C C . THR A 1 193 ? 7.749 1.887 -29.837 1.00 94.88 193 THR A C 1
ATOM 1572 O O . THR A 1 193 ? 6.963 2.618 -29.236 1.00 94.88 193 THR A O 1
ATOM 1575 N N . PHE A 1 194 ? 7.351 0.816 -30.519 1.00 93.75 194 PHE A N 1
ATOM 1576 C CA . PHE A 1 194 ? 5.974 0.343 -30.500 1.00 93.75 194 PHE A CA 1
ATOM 1577 C C . PHE A 1 194 ? 5.701 -0.484 -29.243 1.00 93.75 194 PHE A C 1
ATOM 1579 O O . PHE A 1 194 ? 6.482 -1.371 -28.891 1.00 93.75 194 PHE A O 1
ATOM 1586 N N . PHE A 1 195 ? 4.562 -0.225 -28.610 1.00 92.19 195 PHE A N 1
ATOM 1587 C CA . PHE A 1 195 ? 4.044 -0.971 -27.473 1.00 92.19 195 PHE A CA 1
ATOM 1588 C C . PHE A 1 195 ? 2.676 -1.555 -27.816 1.00 92.19 195 PHE A C 1
ATOM 1590 O O . PHE A 1 195 ? 1.782 -0.846 -28.278 1.00 92.19 195 PHE A O 1
ATOM 1597 N N . TYR A 1 196 ? 2.525 -2.858 -27.601 1.00 89.62 196 TYR A N 1
ATOM 1598 C CA . TYR A 1 196 ? 1.256 -3.551 -27.776 1.00 89.62 196 TYR A CA 1
ATOM 1599 C C . TYR A 1 196 ? 0.551 -3.606 -26.425 1.00 89.62 196 TYR A C 1
ATOM 1601 O O . TYR A 1 196 ? 1.056 -4.232 -25.497 1.00 89.62 196 TYR A O 1
ATOM 1609 N N . GLU A 1 197 ? -0.596 -2.941 -26.321 1.00 80.19 197 GLU A N 1
ATOM 1610 C CA . GLU A 1 197 ? -1.337 -2.812 -25.058 1.00 80.19 197 GLU A CA 1
ATOM 1611 C C . GLU A 1 197 ? -1.999 -4.122 -24.616 1.00 80.19 197 GLU A C 1
ATOM 1613 O O . GLU A 1 197 ? -2.257 -4.317 -23.431 1.00 80.19 197 GLU A O 1
ATOM 1618 N N . THR A 1 198 ? -2.239 -5.040 -25.556 1.00 78.06 198 THR A N 1
ATOM 1619 C CA . THR A 1 198 ? -2.876 -6.335 -25.305 1.00 78.06 198 THR A CA 1
ATOM 1620 C C . THR A 1 198 ? -2.009 -7.496 -25.790 1.00 78.06 198 THR A C 1
ATOM 1622 O O . THR A 1 198 ? -1.160 -7.360 -26.679 1.00 78.06 198 THR A O 1
ATOM 1625 N N . TYR A 1 199 ? -2.259 -8.682 -25.230 1.00 74.88 199 TYR A N 1
ATOM 1626 C CA . TYR A 1 199 ? -1.561 -9.922 -25.588 1.00 74.88 199 TYR A CA 1
ATOM 1627 C C . TYR A 1 199 ? -1.753 -10.336 -27.055 1.00 74.88 199 TYR A C 1
ATOM 1629 O O . TYR A 1 199 ? -0.922 -11.064 -27.597 1.00 74.88 199 TYR A O 1
ATOM 1637 N N . GLU A 1 200 ? -2.812 -9.851 -27.708 1.00 80.69 200 GLU A N 1
ATOM 1638 C CA . GLU A 1 200 ? -3.137 -10.144 -29.108 1.00 80.69 200 GLU A CA 1
ATOM 1639 C C . GLU A 1 200 ? -2.152 -9.501 -30.098 1.00 80.69 200 GLU A C 1
ATOM 1641 O O . GLU A 1 200 ? -2.094 -9.910 -31.256 1.00 80.69 200 GLU A O 1
ATOM 1646 N N . LYS A 1 201 ? -1.345 -8.523 -29.648 1.00 82.44 201 LYS A N 1
ATOM 1647 C CA . LYS A 1 201 ? -0.318 -7.835 -30.452 1.00 82.44 201 LYS A CA 1
ATOM 1648 C C . LYS A 1 201 ? -0.849 -7.294 -31.787 1.00 82.44 201 LYS A C 1
ATOM 1650 O O . LYS A 1 201 ? -0.173 -7.372 -32.815 1.00 82.44 201 LYS A O 1
ATOM 1655 N N . ASN A 1 202 ? -2.051 -6.721 -31.775 1.00 84.56 202 ASN A N 1
ATOM 1656 C CA . ASN A 1 202 ? -2.633 -6.105 -32.961 1.00 84.56 202 ASN A CA 1
ATOM 1657 C C . ASN A 1 202 ? -1.840 -4.842 -33.358 1.00 84.56 202 ASN A C 1
ATOM 1659 O O . ASN A 1 202 ? -1.629 -3.935 -32.553 1.00 84.56 202 ASN A O 1
ATOM 1663 N N . VAL A 1 203 ? -1.375 -4.799 -34.610 1.00 86.50 203 VAL A N 1
ATOM 1664 C CA . VAL A 1 203 ? -0.567 -3.697 -35.155 1.00 86.50 203 VAL A CA 1
ATOM 1665 C C . VAL A 1 203 ? -1.370 -2.402 -35.253 1.00 86.50 203 VAL A C 1
ATOM 1667 O O . VAL A 1 203 ? -0.797 -1.331 -35.062 1.00 86.50 203 VAL A O 1
ATOM 1670 N N . ASP A 1 204 ? -2.679 -2.494 -35.485 1.00 86.38 204 ASP A N 1
ATOM 1671 C CA . ASP A 1 204 ? -3.552 -1.332 -35.662 1.00 86.38 204 ASP A CA 1
ATOM 1672 C C . ASP A 1 204 ? -3.870 -0.625 -34.335 1.00 86.38 204 ASP A C 1
ATOM 1674 O O . ASP A 1 204 ? -4.245 0.545 -34.333 1.00 86.38 204 ASP A O 1
ATOM 1678 N N . THR A 1 205 ? -3.686 -1.309 -33.199 1.00 83.75 205 THR A N 1
ATOM 1679 C CA . THR A 1 205 ? -3.950 -0.779 -31.848 1.00 83.75 205 THR A CA 1
ATOM 1680 C C . THR A 1 205 ? -2.672 -0.534 -31.047 1.00 83.75 205 THR A C 1
ATOM 1682 O O . THR A 1 205 ? -2.731 -0.350 -29.833 1.00 83.75 205 THR A O 1
ATOM 1685 N N . ARG A 1 206 ? -1.497 -0.588 -31.687 1.00 88.56 206 ARG A N 1
ATOM 1686 C CA . ARG A 1 206 ? -0.226 -0.346 -30.997 1.00 88.56 206 ARG A CA 1
ATOM 1687 C C . ARG A 1 206 ? -0.028 1.145 -30.737 1.00 88.56 206 ARG A C 1
ATOM 1689 O O . ARG A 1 206 ? -0.271 1.980 -31.608 1.00 88.56 206 ARG A O 1
ATOM 1696 N N . SER A 1 207 ? 0.532 1.452 -29.580 1.00 91.19 207 SER A N 1
ATOM 1697 C CA . SER A 1 207 ? 0.925 2.807 -29.206 1.00 91.19 207 SER A CA 1
ATOM 1698 C C . SER A 1 207 ? 2.410 3.034 -29.498 1.00 91.19 207 SER A C 1
ATOM 1700 O O . SER A 1 207 ? 3.212 2.097 -29.490 1.00 91.19 207 SER A O 1
ATOM 1702 N N . VAL A 1 208 ? 2.795 4.281 -29.774 1.00 94.12 208 VAL A N 1
ATOM 1703 C CA . VAL A 1 208 ? 4.208 4.693 -29.810 1.00 94.12 208 VAL A CA 1
ATOM 1704 C C . VAL A 1 208 ? 4.553 5.265 -28.444 1.00 94.12 208 VAL A C 1
ATOM 1706 O O . VAL A 1 208 ? 3.903 6.206 -27.991 1.00 94.12 208 VAL A O 1
ATOM 1709 N N . ILE A 1 209 ? 5.556 4.692 -27.781 1.00 94.94 209 ILE A N 1
ATOM 1710 C CA . ILE A 1 209 ? 5.988 5.110 -26.446 1.00 94.94 209 ILE A CA 1
ATOM 1711 C C . ILE A 1 209 ? 7.453 5.531 -26.447 1.00 94.94 209 ILE A C 1
ATOM 1713 O O . ILE A 1 209 ? 8.259 5.054 -27.251 1.00 94.94 209 ILE A O 1
ATOM 1717 N N . LYS A 1 210 ? 7.805 6.375 -25.478 1.00 96.56 210 LYS A N 1
ATOM 1718 C CA . LYS A 1 210 ? 9.195 6.618 -25.100 1.00 96.56 210 LYS A CA 1
ATOM 1719 C C . LYS A 1 210 ? 9.680 5.476 -24.219 1.00 96.56 210 LYS A C 1
ATOM 1721 O O . LYS A 1 210 ? 9.028 5.130 -23.237 1.00 96.56 210 LYS A O 1
ATOM 1726 N N . ALA A 1 211 ? 10.826 4.913 -24.563 1.00 94.00 211 ALA A N 1
ATOM 1727 C CA . ALA A 1 211 ? 11.474 3.851 -23.819 1.00 94.00 211 ALA A CA 1
ATOM 1728 C C . ALA A 1 211 ? 12.953 4.172 -23.601 1.00 94.00 211 ALA A C 1
ATOM 1730 O O . ALA A 1 211 ? 13.559 4.968 -24.321 1.00 94.00 211 ALA A O 1
ATOM 1731 N N . TYR A 1 212 ? 13.544 3.507 -22.616 1.00 93.31 212 TYR A N 1
ATOM 1732 C CA . TYR A 1 212 ? 14.975 3.564 -22.357 1.00 93.31 212 TYR A CA 1
ATOM 1733 C C . TYR A 1 212 ? 15.631 2.272 -22.830 1.00 93.31 212 TYR A C 1
ATOM 1735 O O . TYR A 1 212 ? 15.208 1.176 -22.465 1.00 93.31 212 TYR A O 1
ATOM 1743 N N . ARG A 1 213 ? 16.683 2.401 -23.639 1.00 93.50 213 ARG A N 1
ATOM 1744 C CA . ARG A 1 213 ? 17.545 1.295 -24.057 1.00 93.50 213 ARG A CA 1
ATOM 1745 C C . ARG A 1 213 ? 18.869 1.374 -23.312 1.00 93.50 213 ARG A C 1
ATOM 1747 O O . ARG A 1 213 ? 19.481 2.439 -23.256 1.00 93.50 213 ARG A O 1
ATOM 1754 N N . CYS A 1 214 ? 19.327 0.240 -22.797 1.00 94.25 214 CYS A N 1
ATOM 1755 C CA . CYS A 1 214 ? 20.639 0.096 -22.181 1.00 94.25 214 CYS A CA 1
ATOM 1756 C C . CYS A 1 214 ? 21.217 -1.269 -22.539 1.00 94.25 214 CYS A C 1
ATOM 1758 O O . CYS A 1 214 ? 20.556 -2.288 -22.347 1.00 94.25 214 CYS A O 1
ATOM 1760 N N . ASP A 1 215 ? 22.465 -1.275 -22.996 1.00 93.69 215 ASP A N 1
ATOM 1761 C CA . ASP A 1 215 ? 23.239 -2.499 -23.177 1.00 93.69 215 ASP A CA 1
ATOM 1762 C C . ASP A 1 215 ? 24.053 -2.766 -21.907 1.00 93.69 215 ASP A C 1
ATOM 1764 O O . ASP A 1 215 ? 24.618 -1.841 -21.318 1.00 93.69 215 ASP A O 1
ATOM 1768 N N . GLY A 1 216 ? 24.111 -4.021 -21.466 1.00 92.75 216 GLY A N 1
ATOM 1769 C CA . GLY A 1 216 ? 24.882 -4.405 -20.288 1.00 92.75 216 GLY A CA 1
ATOM 1770 C C . GLY A 1 216 ? 24.549 -5.800 -19.778 1.00 92.75 216 GLY A C 1
ATOM 1771 O O . GLY A 1 216 ? 23.804 -6.554 -20.406 1.00 92.75 216 GLY A O 1
ATOM 1772 N N . LEU A 1 217 ? 25.134 -6.148 -18.633 1.00 94.12 217 LEU A N 1
ATOM 1773 C CA . LEU A 1 217 ? 24.876 -7.415 -17.959 1.00 94.12 217 LEU A CA 1
ATOM 1774 C C . LEU A 1 217 ? 23.701 -7.250 -17.000 1.00 94.12 217 LEU A C 1
ATOM 1776 O O . LEU A 1 217 ? 23.765 -6.450 -16.071 1.00 94.12 217 LEU A O 1
ATOM 1780 N N . PHE A 1 218 ? 22.657 -8.044 -17.218 1.00 94.69 218 PHE A N 1
ATOM 1781 C CA . PHE A 1 218 ? 21.488 -8.114 -16.352 1.00 94.69 218 PHE A CA 1
ATOM 1782 C C . PHE A 1 218 ? 21.308 -9.536 -15.837 1.00 94.69 218 PHE A C 1
ATOM 1784 O O . PHE A 1 218 ? 21.583 -10.509 -16.546 1.00 94.69 218 PHE A O 1
ATOM 1791 N N . ARG A 1 219 ? 20.786 -9.665 -14.620 1.00 94.88 219 ARG A N 1
ATOM 1792 C CA . ARG A 1 219 ? 20.289 -10.950 -14.133 1.00 94.88 219 ARG A CA 1
ATOM 1793 C C . ARG A 1 219 ? 18.946 -11.227 -14.795 1.00 94.88 219 ARG A C 1
ATOM 1795 O O . ARG A 1 219 ? 18.018 -10.432 -14.697 1.00 94.88 219 ARG A O 1
ATOM 1802 N N . THR A 1 220 ? 18.854 -12.345 -15.502 1.00 96.25 220 THR A N 1
ATOM 1803 C CA . THR A 1 220 ? 17.637 -12.744 -16.208 1.00 96.25 220 THR A CA 1
ATOM 1804 C C . THR A 1 220 ? 17.512 -14.258 -16.239 1.00 96.25 220 THR A C 1
ATOM 1806 O O . THR A 1 220 ? 18.516 -14.972 -16.269 1.00 96.25 220 THR A O 1
ATOM 1809 N N . CYS A 1 221 ? 16.280 -14.751 -16.256 1.00 96.31 221 CYS A N 1
ATOM 1810 C CA . CYS A 1 221 ? 15.973 -16.149 -16.514 1.00 96.31 221 CYS A CA 1
ATOM 1811 C C . CYS A 1 221 ? 14.728 -16.269 -17.403 1.00 96.31 221 CYS A C 1
ATOM 1813 O O . CYS A 1 221 ? 13.934 -15.334 -17.529 1.00 96.31 221 CYS A O 1
ATOM 1815 N N . LEU A 1 222 ? 14.582 -17.427 -18.044 1.00 96.62 222 LEU A N 1
ATOM 1816 C CA . LEU A 1 222 ? 13.338 -17.849 -18.681 1.00 96.62 222 LEU A CA 1
ATOM 1817 C C . LEU A 1 222 ? 12.667 -18.857 -17.751 1.00 96.62 222 LEU A C 1
ATOM 1819 O O . LEU A 1 222 ? 13.320 -19.795 -17.288 1.00 96.62 222 LEU A O 1
ATOM 1823 N N . THR A 1 223 ? 11.392 -18.639 -17.443 1.00 94.19 223 THR A N 1
ATOM 1824 C CA . THR A 1 223 ? 10.587 -19.593 -16.675 1.00 94.19 223 THR A CA 1
ATOM 1825 C C . THR A 1 223 ? 10.188 -20.784 -17.550 1.00 94.19 223 THR A C 1
ATOM 1827 O O . THR A 1 223 ? 10.381 -20.768 -18.764 1.00 94.19 223 THR A O 1
ATOM 1830 N N . GLY A 1 224 ? 9.609 -21.823 -16.937 1.00 93.00 224 GLY A N 1
ATOM 1831 C CA . GLY A 1 224 ? 9.078 -22.978 -17.674 1.00 93.00 224 GLY A CA 1
ATOM 1832 C C . GLY A 1 224 ? 7.929 -22.644 -18.636 1.00 93.00 224 GLY A C 1
ATOM 1833 O O . GLY A 1 224 ? 7.676 -23.425 -19.544 1.00 93.00 224 GLY A O 1
ATOM 1834 N N . ASP A 1 225 ? 7.295 -21.478 -18.469 1.00 92.94 225 ASP A N 1
ATOM 1835 C CA . ASP A 1 225 ? 6.172 -20.991 -19.282 1.00 92.94 225 ASP A CA 1
ATOM 1836 C C . ASP A 1 225 ? 6.615 -19.904 -20.286 1.00 92.94 225 ASP A C 1
ATOM 1838 O O . ASP A 1 225 ? 5.868 -18.971 -20.580 1.00 92.94 225 ASP A O 1
ATOM 1842 N N . ASP A 1 226 ? 7.873 -19.950 -20.740 1.00 91.56 226 ASP A N 1
ATOM 1843 C CA . ASP A 1 226 ? 8.477 -19.007 -21.700 1.00 91.56 226 ASP A CA 1
ATOM 1844 C C . ASP A 1 226 ? 8.416 -17.517 -21.293 1.00 91.56 226 ASP A C 1
ATOM 1846 O O . ASP A 1 226 ? 8.632 -16.611 -22.104 1.00 91.56 226 ASP A O 1
ATOM 1850 N N . THR A 1 227 ? 8.177 -17.230 -20.011 1.00 92.88 227 THR A N 1
ATOM 1851 C CA . THR A 1 227 ? 8.173 -15.862 -19.485 1.00 92.88 227 THR A CA 1
ATOM 1852 C C . THR A 1 227 ? 9.589 -15.456 -19.105 1.00 92.88 227 THR A C 1
ATOM 1854 O O . THR A 1 227 ? 10.273 -16.142 -18.345 1.00 92.88 227 THR A O 1
ATOM 1857 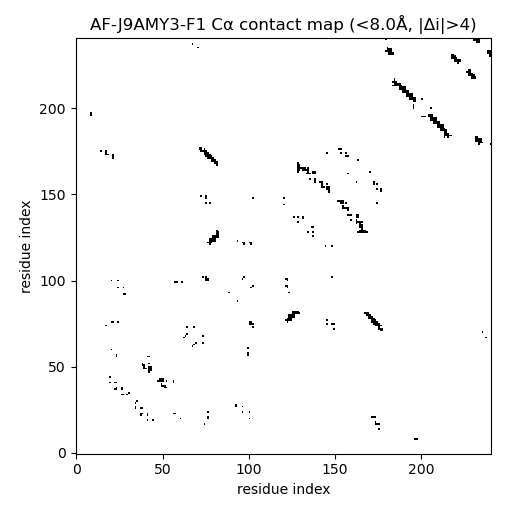N N . ARG A 1 228 ? 10.052 -14.314 -19.621 1.00 94.38 228 ARG A N 1
ATOM 1858 C CA . ARG A 1 228 ? 11.355 -13.755 -19.255 1.00 94.38 228 ARG A CA 1
ATOM 1859 C C . ARG A 1 228 ? 11.225 -12.898 -18.005 1.00 94.38 228 ARG A C 1
ATOM 1861 O O . ARG A 1 228 ? 10.502 -11.907 -18.014 1.00 94.38 228 ARG A O 1
ATOM 1868 N N . VAL A 1 229 ? 11.981 -13.249 -16.973 1.00 95.94 229 VAL A N 1
ATOM 1869 C CA . VAL A 1 229 ? 12.152 -12.429 -15.771 1.00 95.94 229 VAL A CA 1
ATOM 1870 C C . VAL A 1 229 ? 13.490 -11.706 -15.874 1.00 95.94 229 VAL A C 1
ATOM 1872 O O . VAL A 1 229 ? 14.497 -12.291 -16.290 1.00 95.94 229 VAL A O 1
ATOM 1875 N N . LEU A 1 230 ? 13.492 -10.422 -15.540 1.00 95.50 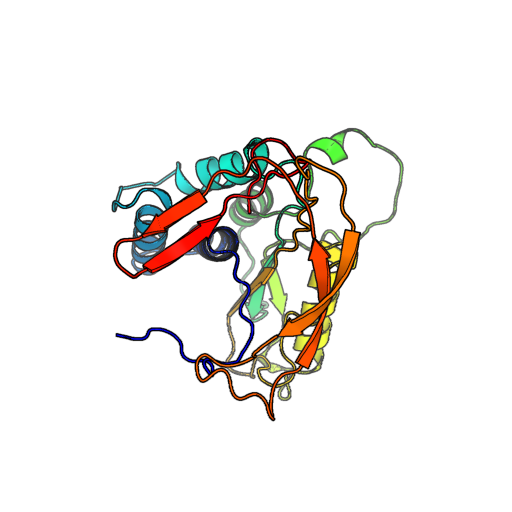230 LEU A N 1
ATOM 1876 C CA . LEU A 1 230 ? 14.650 -9.537 -15.565 1.00 95.50 230 LEU A CA 1
ATOM 1877 C C . LEU A 1 230 ? 14.701 -8.804 -14.225 1.00 95.50 230 LEU A C 1
ATOM 1879 O O . LEU A 1 230 ? 13.681 -8.268 -13.815 1.00 95.50 230 LEU A O 1
ATOM 1883 N N . GLU A 1 231 ? 15.862 -8.793 -13.575 1.00 95.88 231 GLU A N 1
ATOM 1884 C CA . GLU A 1 231 ? 16.111 -8.013 -12.357 1.00 95.88 231 GLU A CA 1
ATOM 1885 C C . GLU A 1 231 ? 16.885 -6.741 -12.727 1.00 95.88 231 GLU A C 1
ATOM 1887 O O . GLU A 1 231 ? 17.928 -6.799 -13.392 1.00 95.88 231 GLU A O 1
ATOM 1892 N N . LEU A 1 232 ? 16.367 -5.593 -12.299 1.00 95.44 232 LEU A N 1
ATOM 1893 C CA . LEU A 1 232 ? 16.955 -4.274 -12.476 1.00 95.44 232 LEU A CA 1
ATOM 1894 C C . LEU A 1 232 ? 17.477 -3.752 -11.139 1.00 95.44 232 LEU A C 1
ATOM 1896 O O . LEU A 1 232 ? 16.755 -3.657 -10.145 1.00 95.44 232 LEU A O 1
ATOM 1900 N N . ASP A 1 233 ? 18.747 -3.359 -11.133 1.00 94.19 233 ASP A N 1
ATOM 1901 C CA . ASP A 1 233 ? 19.387 -2.787 -9.957 1.00 94.19 233 ASP A CA 1
ATOM 1902 C C . ASP A 1 233 ? 18.920 -1.350 -9.712 1.00 94.19 233 ASP A C 1
ATOM 1904 O O . ASP A 1 233 ? 18.839 -0.549 -10.641 1.00 94.19 233 ASP A O 1
ATOM 1908 N N . SER A 1 234 ? 18.647 -1.004 -8.456 1.00 92.31 234 SER A N 1
ATOM 1909 C CA . SER A 1 234 ? 18.425 0.383 -8.047 1.00 92.31 234 SER A CA 1
ATOM 1910 C C . SER A 1 234 ? 19.732 1.064 -7.633 1.00 92.31 234 SER A C 1
ATOM 1912 O O . SER A 1 234 ? 20.699 0.409 -7.233 1.00 92.31 234 SER A O 1
ATOM 1914 N N . GLU A 1 235 ? 19.750 2.394 -7.684 1.00 91.12 235 GLU A N 1
ATOM 1915 C CA . GLU A 1 235 ? 20.735 3.229 -6.990 1.00 91.12 235 GLU A CA 1
ATOM 1916 C C . GLU A 1 235 ? 20.564 3.148 -5.467 1.00 91.12 235 GLU A C 1
ATOM 1918 O O . GLU A 1 235 ? 21.514 3.372 -4.723 1.00 91.12 235 GLU A O 1
ATOM 1923 N N . ILE A 1 236 ? 19.362 2.789 -5.010 1.00 87.12 236 ILE A N 1
ATOM 1924 C CA . ILE A 1 236 ? 19.061 2.503 -3.609 1.00 87.12 236 ILE A CA 1
ATOM 1925 C C . ILE A 1 236 ? 19.494 1.069 -3.290 1.00 87.12 236 ILE A C 1
ATOM 1927 O O . ILE A 1 236 ? 18.964 0.107 -3.854 1.00 87.12 236 ILE A O 1
ATOM 1931 N N . ASP A 1 237 ? 20.424 0.922 -2.348 1.00 82.69 237 ASP A N 1
ATOM 1932 C CA . ASP A 1 237 ? 20.899 -0.386 -1.899 1.00 82.69 237 ASP A CA 1
ATOM 1933 C C . ASP A 1 237 ? 19.751 -1.267 -1.384 1.00 82.69 237 ASP A C 1
ATOM 1935 O O . ASP A 1 237 ? 18.850 -0.820 -0.677 1.00 82.69 237 ASP A O 1
ATOM 1939 N N . GLY A 1 238 ? 19.781 -2.548 -1.754 1.00 81.06 238 GLY A N 1
ATOM 1940 C CA . GLY A 1 238 ? 18.758 -3.523 -1.362 1.00 81.06 238 GLY A CA 1
ATOM 1941 C C . GLY A 1 238 ? 17.431 -3.429 -2.127 1.00 81.06 238 GLY A C 1
ATOM 1942 O O . GLY A 1 238 ? 16.615 -4.337 -1.994 1.00 81.06 238 GLY A O 1
ATOM 1943 N N . LEU A 1 239 ? 17.225 -2.410 -2.972 1.00 87.06 239 LEU A N 1
ATOM 1944 C CA . LEU A 1 239 ? 16.058 -2.310 -3.851 1.00 87.06 239 LEU A CA 1
ATOM 1945 C C . LEU A 1 239 ? 16.362 -2.871 -5.246 1.00 87.06 239 LEU A C 1
ATOM 1947 O O . LEU A 1 239 ? 17.379 -2.535 -5.859 1.00 87.06 239 LEU A O 1
ATOM 1951 N N . LYS A 1 240 ? 15.434 -3.675 -5.769 1.00 91.38 240 LYS A N 1
ATOM 1952 C CA . LYS A 1 240 ? 15.425 -4.189 -7.145 1.00 91.38 240 LYS A CA 1
ATOM 1953 C C . LYS A 1 240 ? 14.031 -4.024 -7.753 1.00 91.38 240 LYS A C 1
ATOM 1955 O O . LYS A 1 240 ? 13.054 -3.948 -7.004 1.00 91.38 240 LYS A O 1
ATOM 1960 N N . MET A 1 241 ? 13.961 -3.969 -9.080 1.00 92.50 241 MET A N 1
ATOM 1961 C CA . MET A 1 241 ? 12.723 -4.081 -9.863 1.00 92.50 241 MET A CA 1
ATOM 1962 C C . MET A 1 241 ? 12.756 -5.341 -10.717 1.00 92.50 241 MET A C 1
ATOM 1964 O O . MET A 1 241 ? 13.847 -5.642 -11.248 1.00 92.50 241 MET A O 1
#

Secondary structure (DSSP, 8-state):
-----S-TTS-----HHHHHHHHHHHHHH--HHHHHHHHHHHHHHHHSS----SSHHHHHHHHHHHHHSTTSPPPEEEEEEEP-TT----HHHHHHHHHHHSS--GGGGG------------SEEEE-GGG-TT-HHHHHHHHHHHHHHTTTS----S-TTSPPPTT--EEEEEE------B--SS-EEEEEEEE-SSTT--GGGPEEEEEEEE-S--EEEE-TTSPEEEE-BBSSTT-B-

Solvent-accessible surface area (backbone atoms only — not comparable to full-atom values): 14996 Å² total; per-residue (Å²): 131,87,85,71,87,65,67,88,80,56,90,83,88,83,57,70,67,52,54,46,51,42,52,52,58,47,36,74,77,38,59,72,74,56,22,56,52,44,44,38,53,50,30,30,72,76,69,74,42,76,56,95,64,91,70,54,65,64,53,53,56,42,48,48,45,58,74,75,34,60,94,41,66,79,55,48,41,40,35,37,32,48,59,48,98,89,62,78,83,59,64,70,59,51,52,55,47,36,74,67,47,36,85,78,57,87,72,62,79,76,67,93,72,84,88,71,88,68,76,77,80,58,33,67,45,69,42,63,33,68,82,34,77,79,12,61,68,59,38,52,49,54,23,49,53,47,16,62,75,47,77,64,76,45,70,67,81,53,47,87,92,70,44,62,38,47,84,47,53,68,48,82,46,62,49,77,65,81,82,86,51,75,44,70,75,40,68,77,42,84,42,78,43,84,41,57,78,52,96,82,56,50,77,91,69,43,43,80,40,84,43,79,47,66,64,66,83,68,58,67,50,70,48,99,81,77,45,76,48,66,54,41,49,34,70,51,84,96,45,70,83

Foldseek 3Di:
DPPDPDDPLDDDDDDPLLVLLLLVLVLLVDDDPSVQVSQQVSCCSPPVGRDDDPDVSLVVSQCCCVPQVVVFQQKAKAKEFADDPVDDDDVVSQVVSCVRRNRDDPVVVPDPDDDDPPPRRGNYYYDNQQVCQQQPVVQVVVQVVNCVSRVNPDGNQDPSVDGRHNPDGMDMGIGGDDDFAFDAQFDKDKDWDWDDSDPVSDPVPIDIDIDIDGDHDWDWDQDPVRDIDTWTDGPDPNDID

InterPro domains:
  IPR036186 Serpin superfamily [SSF56574] (4-200)
  IPR042178 Serpin superfamily, domain 1 [G3DSA:3.30.497.10] (2-186)

Mean predicted aligned error: 8.28 Å